Protein AF-A0A117S987-F1 (afdb_monomer_lite)

Foldseek 3Di:
DVVVVVVVVVVVVLLVVLLVVLLQVLLVFQLVQVVWDWDDDDLAIQGQNTLQQSLLLSCQWPLDLSSQLSNLNSNCVRPCVVVVNDLFLLSVLLSLQLSLLSNLLNLQPLDLLDLVSLLVSLLSSVVRSLVLVLVLQLVCVVVCLAPDDDDPCVSVVSNVSSVNHSVSNCVVNRPVSHSPVNSVVNVVCFPPVQVVSVHGTRDRDPPDDSDDPVSVVSSVVSSVVSSVSNSCSSNVVRPDDDDPCCCVVVHPCCVVVVVVVVVVVVVVVVVVVVVVVVVVVVVVVVD

Radius of gyration: 23.18 Å; chains: 1; bounding box: 63×48×81 Å

pLDDT: mean 84.58, std 12.78, range [43.19, 97.56]

Secondary structure (DSSP, 8-state):
-HHHHHHHHHHHHHHHHHHHHHHHHHHHHHHHHHTSPPEE-SS-EE-----THHHHHHHHHH--HHHHHHHHHHHIIIIIHHHT---TTTHHHHHHHHHHHHHHHHHH-S-TT-HHHHHHHHHHHHHHHHHHHHHHHHHHHHHT-S-----TTHHHHHHHHHHHHHHHHIIIIIIIIIIHHHHHHHHHHTTTHHHHTT-PPPPP-TTS-SS-HHHHHHHHHHHHHHHHHHHHHHTT--SS----THHHHH-GGGGHHHHHHHHHHHHHHHHHHHHHHHHHHHHTT--

Structure (mmCIF, N/CA/C/O backbone):
data_AF-A0A117S987-F1
#
_entry.id   AF-A0A117S987-F1
#
loop_
_atom_site.group_PDB
_atom_site.id
_atom_site.type_symbol
_atom_site.label_atom_id
_atom_site.label_alt_id
_atom_site.label_comp_id
_atom_site.label_asym_id
_atom_site.label_entity_id
_atom_site.label_seq_id
_atom_site.pdbx_PDB_ins_code
_atom_site.Cartn_x
_atom_site.Cartn_y
_atom_site.Cartn_z
_atom_site.occupancy
_atom_site.B_iso_or_equiv
_atom_site.auth_seq_id
_atom_site.auth_comp_id
_atom_site.auth_asym_id
_atom_site.auth_atom_id
_atom_site.pdbx_PDB_model_num
ATOM 1 N N . MET A 1 1 ? -16.185 28.402 20.544 1.00 52.75 1 MET A N 1
ATOM 2 C CA . MET A 1 1 ? -14.954 28.685 19.772 1.00 52.75 1 MET A CA 1
ATOM 3 C C . MET A 1 1 ? -13.698 28.133 20.448 1.00 52.75 1 MET A C 1
ATOM 5 O O . MET A 1 1 ? -12.967 27.416 19.787 1.00 52.75 1 MET A O 1
ATOM 9 N N . ALA A 1 2 ? -13.456 28.357 21.748 1.00 54.34 2 ALA A N 1
ATOM 10 C CA . ALA A 1 2 ? -12.298 27.753 22.434 1.00 54.34 2 ALA A CA 1
ATOM 11 C C . ALA A 1 2 ? -12.311 26.205 22.424 1.00 54.34 2 ALA A C 1
ATOM 13 O O . ALA A 1 2 ? -11.298 25.591 22.120 1.00 54.34 2 ALA A O 1
ATOM 14 N N . ASN A 1 3 ? -13.480 25.585 22.646 1.00 60.03 3 ASN A N 1
ATOM 15 C CA . ASN A 1 3 ? -13.634 24.120 22.660 1.00 60.03 3 ASN A CA 1
ATOM 16 C C . ASN A 1 3 ? -13.507 23.446 21.279 1.00 60.03 3 ASN A C 1
ATOM 18 O O . ASN A 1 3 ? -13.182 22.268 21.199 1.00 60.03 3 ASN A O 1
ATOM 22 N N . SER A 1 4 ? -13.779 24.171 20.188 1.00 57.81 4 SER A N 1
ATOM 23 C CA . SER A 1 4 ? -13.614 23.644 18.827 1.00 57.81 4 SER A CA 1
ATOM 24 C C . SER A 1 4 ? -12.155 23.717 18.380 1.00 57.81 4 SER A C 1
ATOM 26 O O . SER A 1 4 ? -11.673 22.799 17.733 1.00 57.81 4 SER A O 1
ATOM 28 N N . LEU A 1 5 ? -11.427 24.767 18.779 1.00 59.44 5 LEU A N 1
ATOM 29 C CA . LEU A 1 5 ? -9.998 24.912 18.484 1.00 59.44 5 LEU A CA 1
ATOM 30 C C . LEU A 1 5 ? -9.152 23.861 19.218 1.00 59.44 5 LEU A C 1
ATOM 32 O O . LEU A 1 5 ? -8.262 23.269 18.614 1.00 59.44 5 LEU A O 1
ATOM 36 N N . THR A 1 6 ? -9.467 23.569 20.483 1.00 61.91 6 THR A N 1
ATOM 37 C CA . THR A 1 6 ? -8.789 22.509 21.248 1.00 61.91 6 THR A CA 1
ATOM 38 C C . THR A 1 6 ? -9.085 21.114 20.698 1.00 61.91 6 THR A C 1
ATOM 40 O O . THR A 1 6 ? -8.171 20.300 20.603 1.00 61.91 6 THR A O 1
ATOM 43 N N . GLN A 1 7 ? -10.319 20.832 20.264 1.00 61.50 7 GLN A N 1
ATOM 44 C CA . GLN A 1 7 ? -10.647 19.557 19.612 1.00 61.50 7 GLN A CA 1
ATOM 45 C C . GLN A 1 7 ? -9.924 19.380 18.270 1.00 61.50 7 GLN A C 1
ATOM 47 O O . GLN A 1 7 ? -9.387 18.302 18.016 1.00 61.50 7 GLN A O 1
ATOM 52 N N . THR A 1 8 ? -9.837 20.428 17.443 1.00 64.62 8 THR A N 1
ATOM 53 C CA . THR A 1 8 ? -9.075 20.383 16.184 1.00 64.62 8 THR A CA 1
ATOM 54 C C . THR A 1 8 ? -7.586 20.138 16.432 1.00 64.62 8 THR A C 1
ATOM 56 O O . THR A 1 8 ? -6.993 19.301 15.755 1.00 64.62 8 THR A O 1
ATOM 59 N N . GLN A 1 9 ? -6.988 20.792 17.434 1.00 59.91 9 GLN A N 1
ATOM 60 C CA . GLN A 1 9 ? -5.578 20.587 17.790 1.00 59.91 9 GLN A CA 1
ATOM 61 C C . GLN A 1 9 ? -5.294 19.170 18.303 1.00 59.91 9 GLN A C 1
ATOM 63 O O . GLN A 1 9 ? -4.313 18.551 17.891 1.00 59.91 9 GLN A O 1
ATOM 68 N N . VAL A 1 10 ? -6.165 18.616 19.154 1.00 65.62 10 VAL A N 1
ATOM 69 C CA . VAL A 1 10 ? -6.036 17.226 19.627 1.00 65.62 10 VAL A CA 1
ATOM 70 C C . VAL A 1 10 ? -6.142 16.241 18.459 1.00 65.62 10 VAL A C 1
ATOM 72 O O . VAL A 1 10 ? -5.401 15.262 18.416 1.00 65.62 10 VAL A O 1
ATOM 75 N N . ASN A 1 11 ? -7.018 16.504 17.486 1.00 76.25 11 ASN A N 1
ATOM 76 C CA . ASN A 1 11 ? -7.176 15.635 16.321 1.00 76.25 11 ASN A CA 1
ATOM 77 C C . ASN A 1 11 ? -5.976 15.719 15.357 1.00 76.25 11 ASN A C 1
ATOM 79 O O . ASN A 1 11 ? -5.525 14.697 14.838 1.00 76.25 11 ASN A O 1
ATOM 83 N N . GLN A 1 12 ? -5.404 16.913 15.170 1.00 77.50 12 GLN A N 1
ATOM 84 C CA . GLN A 1 12 ? -4.163 17.102 14.410 1.00 77.50 12 GLN A CA 1
ATOM 85 C C . GLN A 1 12 ? -2.974 16.395 15.067 1.00 77.50 12 GLN A C 1
ATOM 87 O O . GLN A 1 12 ? -2.244 15.681 14.388 1.00 77.50 12 GLN A O 1
ATOM 92 N N . SER A 1 13 ? -2.809 16.521 16.387 1.00 84.06 13 SER A N 1
ATOM 93 C CA . SER A 1 13 ? -1.734 15.838 17.120 1.00 84.06 13 SER A CA 1
ATOM 94 C C . SER A 1 13 ? -1.830 14.312 17.001 1.00 84.06 13 SER A C 1
ATOM 96 O O . SER A 1 13 ? -0.821 13.653 16.761 1.00 84.06 13 SER A O 1
ATOM 98 N N . LYS A 1 14 ? -3.042 13.748 17.085 1.00 84.88 14 LYS A N 1
ATOM 99 C CA . LYS A 1 14 ? -3.278 12.310 16.876 1.00 84.88 14 LYS A CA 1
ATOM 100 C C . LYS A 1 14 ? -2.984 11.868 15.447 1.00 84.88 14 LYS A C 1
ATOM 102 O O . LYS A 1 14 ? -2.394 10.815 15.244 1.00 84.88 14 LYS A O 1
ATOM 107 N N . THR A 1 15 ? -3.363 12.684 14.467 1.00 87.25 15 THR A N 1
ATOM 108 C CA . THR A 1 15 ? -3.072 12.418 13.052 1.00 87.25 15 THR A CA 1
ATOM 109 C C . THR A 1 15 ? -1.568 12.395 12.799 1.00 87.25 15 THR A C 1
ATOM 111 O O . THR A 1 15 ? -1.074 11.480 12.155 1.00 87.25 15 THR A O 1
ATOM 114 N N . LEU A 1 16 ? -0.831 13.348 13.370 1.00 90.25 16 LEU A N 1
ATOM 115 C CA . LEU A 1 16 ? 0.625 13.408 13.263 1.00 90.25 16 LEU A CA 1
ATOM 116 C C . LEU A 1 16 ? 1.302 12.216 13.956 1.00 90.25 16 LEU A C 1
ATOM 118 O O . LEU A 1 16 ? 2.252 11.659 13.422 1.00 90.25 16 LEU A O 1
ATOM 122 N N . MET A 1 17 ? 0.790 11.777 15.107 1.00 93.00 17 MET A N 1
ATOM 123 C CA . MET A 1 17 ? 1.284 10.576 15.789 1.00 93.00 17 MET A CA 1
ATOM 124 C C . MET A 1 17 ? 1.089 9.313 14.941 1.00 93.00 17 MET A C 1
ATOM 126 O O . MET A 1 17 ? 2.014 8.516 14.815 1.00 93.00 17 MET A O 1
ATOM 130 N N . LEU A 1 18 ? -0.096 9.149 14.343 1.00 92.88 18 LEU A N 1
ATOM 131 C CA . LEU A 1 18 ? -0.390 8.044 13.430 1.00 92.88 18 LEU A CA 1
ATOM 132 C C . LEU A 1 18 ? 0.502 8.075 12.190 1.00 92.88 18 LEU A C 1
ATOM 134 O O . LEU A 1 18 ? 1.010 7.035 11.786 1.00 92.88 18 LEU A O 1
ATOM 138 N N . PHE A 1 19 ? 0.706 9.265 11.626 1.00 94.81 19 PHE A N 1
ATOM 139 C CA . PHE A 1 19 ? 1.587 9.474 10.486 1.00 94.81 19 PHE A CA 1
ATOM 140 C C . PHE A 1 19 ? 3.022 9.048 10.816 1.00 94.81 19 PHE A C 1
ATOM 142 O O . PHE A 1 19 ? 3.579 8.210 10.123 1.00 94.81 19 PHE A O 1
ATOM 149 N N . ILE A 1 20 ? 3.598 9.551 11.914 1.00 95.00 20 ILE A N 1
ATOM 150 C CA . ILE A 1 20 ? 4.973 9.209 12.316 1.00 95.00 20 ILE A CA 1
ATOM 151 C C . ILE A 1 20 ? 5.108 7.713 12.600 1.00 95.00 20 ILE A C 1
ATOM 153 O O . ILE A 1 20 ? 6.081 7.101 12.171 1.00 95.00 20 ILE A O 1
ATOM 157 N N . LEU A 1 21 ? 4.141 7.114 13.305 1.00 94.56 21 LEU A N 1
ATOM 158 C CA . LEU A 1 21 ? 4.158 5.681 13.586 1.00 94.56 21 LEU A CA 1
ATOM 159 C C . LEU A 1 21 ? 4.192 4.871 12.288 1.00 94.56 21 LEU A C 1
ATOM 161 O O . LEU A 1 21 ? 5.075 4.035 12.123 1.00 94.56 21 LEU A O 1
ATOM 165 N N . ALA A 1 22 ? 3.257 5.139 11.377 1.00 95.50 22 ALA A N 1
ATOM 166 C CA . ALA A 1 22 ? 3.150 4.424 10.114 1.00 95.50 22 ALA A CA 1
ATOM 167 C C . ALA A 1 22 ? 4.376 4.634 9.225 1.00 95.50 22 ALA A C 1
ATOM 169 O O . ALA A 1 22 ? 4.919 3.661 8.718 1.00 95.50 22 ALA A O 1
ATOM 170 N N . MET A 1 23 ? 4.868 5.867 9.130 1.00 96.62 23 MET A N 1
ATOM 171 C CA . MET A 1 23 ? 6.075 6.203 8.380 1.00 96.62 23 MET A CA 1
ATOM 172 C C . MET A 1 23 ? 7.296 5.469 8.933 1.00 96.62 23 MET A C 1
ATOM 174 O O . MET A 1 23 ? 8.029 4.839 8.185 1.00 96.62 23 MET A O 1
ATOM 178 N N . SER A 1 24 ? 7.505 5.504 10.252 1.00 95.25 24 SER A N 1
ATOM 179 C CA . SER A 1 24 ? 8.657 4.842 10.871 1.00 95.25 24 SER A CA 1
ATOM 180 C C . SER A 1 24 ? 8.608 3.322 10.739 1.00 95.25 24 SER A C 1
ATOM 182 O O . SER A 1 24 ? 9.637 2.701 10.508 1.00 95.25 24 SER A O 1
ATOM 184 N N . LEU A 1 25 ? 7.428 2.715 10.890 1.00 95.56 25 LEU A N 1
ATOM 185 C CA . LEU A 1 25 ? 7.300 1.264 10.864 1.00 95.56 25 LEU A CA 1
ATOM 186 C C . LEU A 1 25 ? 7.383 0.716 9.435 1.00 95.56 25 LEU A C 1
ATOM 188 O O . LEU A 1 25 ? 8.046 -0.297 9.248 1.00 95.56 25 LEU A O 1
ATOM 192 N N . SER A 1 26 ? 6.777 1.413 8.465 1.00 94.25 26 SER A N 1
ATOM 193 C CA . SER A 1 26 ? 6.846 1.051 7.037 1.00 94.25 26 SER A CA 1
ATOM 194 C C . SER A 1 26 ? 8.254 1.305 6.468 1.00 94.25 26 SER A C 1
ATOM 196 O O . SER A 1 26 ? 8.817 0.489 5.756 1.00 94.25 26 SER A O 1
ATOM 198 N N . GLY A 1 27 ? 8.910 2.393 6.879 1.00 92.81 27 GLY A N 1
ATOM 199 C CA . GLY A 1 27 ? 10.300 2.628 6.486 1.00 92.81 27 GLY A CA 1
ATOM 200 C C . GLY A 1 27 ? 11.277 1.589 7.048 1.00 92.81 27 GLY A C 1
ATOM 201 O O . GLY A 1 27 ? 12.184 1.137 6.358 1.00 92.81 27 GLY A O 1
ATOM 202 N N . LEU A 1 28 ? 11.088 1.171 8.306 1.00 93.00 28 LEU A N 1
ATOM 203 C CA . LEU A 1 28 ? 11.928 0.135 8.912 1.00 93.00 28 LEU A CA 1
ATOM 204 C C . LEU A 1 28 ? 11.734 -1.238 8.273 1.00 93.00 28 LEU A C 1
ATOM 206 O O . LEU A 1 28 ? 12.693 -2.001 8.214 1.00 93.00 28 LEU A O 1
ATOM 210 N N . GLU A 1 29 ? 10.519 -1.588 7.859 1.00 93.50 29 GLU A N 1
ATOM 211 C CA . GLU A 1 29 ? 10.307 -2.874 7.202 1.00 93.50 29 GLU A CA 1
ATOM 212 C C . GLU A 1 29 ? 10.904 -2.925 5.802 1.00 93.50 29 GLU A C 1
ATOM 214 O O . GLU A 1 29 ? 11.464 -3.963 5.473 1.00 93.50 29 GLU A O 1
ATOM 219 N N . ASN A 1 30 ? 10.866 -1.832 5.035 1.00 92.31 30 ASN A N 1
ATOM 220 C CA . ASN A 1 30 ? 11.428 -1.811 3.687 1.00 92.31 30 ASN A CA 1
ATOM 221 C C . ASN A 1 30 ? 12.951 -1.887 3.752 1.00 92.31 30 ASN A C 1
ATOM 223 O O . ASN A 1 30 ? 13.545 -2.709 3.074 1.00 92.31 30 ASN A O 1
ATOM 227 N N . LEU A 1 31 ? 13.579 -1.214 4.723 1.00 90.81 31 LEU A N 1
ATOM 228 C CA . LEU A 1 31 ? 15.005 -1.414 5.010 1.00 90.81 31 LEU A CA 1
ATOM 229 C C . LEU A 1 31 ? 15.327 -2.891 5.319 1.00 90.81 31 LEU A C 1
ATOM 231 O O . LEU A 1 31 ? 16.366 -3.410 4.923 1.00 90.81 31 LEU A O 1
ATOM 235 N N . VAL A 1 32 ? 14.450 -3.593 6.044 1.00 90.31 32 VAL A N 1
ATOM 236 C CA . VAL A 1 32 ? 14.646 -5.027 6.315 1.00 90.31 32 VAL A CA 1
ATOM 237 C C . VAL A 1 32 ? 14.401 -5.874 5.066 1.00 90.31 32 VAL A C 1
ATOM 239 O O . VAL A 1 32 ? 15.125 -6.853 4.895 1.00 90.31 32 VAL A O 1
ATOM 242 N N . ALA A 1 33 ? 13.413 -5.534 4.235 1.00 88.81 33 ALA A N 1
ATOM 243 C CA . ALA A 1 33 ? 13.123 -6.215 2.976 1.00 88.81 33 ALA A CA 1
ATOM 244 C C . ALA A 1 33 ? 14.322 -6.129 2.020 1.00 88.81 33 ALA A C 1
ATOM 246 O O . ALA A 1 33 ? 14.787 -7.171 1.574 1.00 88.81 33 ALA A O 1
ATOM 247 N N . GLU A 1 34 ? 14.937 -4.952 1.891 1.00 87.00 34 GLU A N 1
ATOM 248 C CA . GLU A 1 34 ? 16.101 -4.700 1.025 1.00 87.00 34 GLU A CA 1
ATOM 249 C C . GLU A 1 34 ? 17.350 -5.521 1.394 1.00 87.00 34 GLU A C 1
ATOM 251 O O . GLU A 1 34 ? 18.249 -5.765 0.593 1.00 87.00 34 GLU A O 1
ATOM 256 N N . ILE A 1 35 ? 17.443 -5.974 2.648 1.00 86.06 35 ILE A N 1
ATOM 257 C CA . ILE A 1 35 ? 18.553 -6.823 3.108 1.00 86.06 35 ILE A CA 1
ATOM 258 C C . ILE A 1 35 ? 18.328 -8.297 2.722 1.00 86.06 35 ILE A C 1
ATOM 260 O O . ILE A 1 35 ? 19.267 -9.105 2.754 1.00 86.06 35 ILE A O 1
ATOM 264 N N . ILE A 1 36 ? 17.092 -8.694 2.416 1.00 87.00 36 ILE A N 1
ATOM 265 C CA . ILE A 1 36 ? 16.753 -10.082 2.109 1.00 87.00 36 ILE A CA 1
ATOM 266 C C . ILE A 1 36 ? 17.188 -10.388 0.673 1.00 87.00 36 ILE A C 1
ATOM 268 O O . ILE A 1 36 ? 16.763 -9.716 -0.253 1.00 87.00 36 ILE A O 1
ATOM 272 N N . PRO A 1 37 ? 18.012 -11.429 0.458 1.00 81.88 37 PRO A N 1
ATOM 273 C CA . PRO A 1 37 ? 18.474 -11.757 -0.880 1.00 81.88 37 PRO A CA 1
ATOM 274 C C . PRO A 1 37 ? 17.344 -12.326 -1.737 1.00 81.88 37 PRO A C 1
ATOM 276 O O . PRO A 1 37 ? 16.573 -13.179 -1.284 1.00 81.88 37 PRO A O 1
ATOM 279 N N . GLU A 1 38 ? 17.344 -11.938 -3.004 1.00 83.94 38 GLU A N 1
ATOM 280 C CA . GLU A 1 38 ? 16.436 -12.454 -4.021 1.00 83.94 38 GLU A CA 1
ATOM 281 C C . GLU A 1 38 ? 17.041 -13.654 -4.752 1.00 83.94 38 GLU A C 1
ATOM 283 O O . GLU A 1 38 ? 18.254 -13.756 -4.970 1.00 83.94 38 GLU A O 1
ATOM 288 N N . PHE A 1 39 ? 16.189 -14.606 -5.130 1.00 83.69 39 PHE A N 1
ATOM 289 C CA . PHE A 1 39 ? 16.604 -15.808 -5.845 1.00 83.69 39 PHE A CA 1
ATOM 290 C C . PHE A 1 39 ? 16.115 -15.769 -7.290 1.00 83.69 39 PHE A C 1
ATOM 292 O O . PHE A 1 39 ? 14.935 -15.972 -7.561 1.00 83.69 39 PHE A O 1
ATOM 299 N N . GLN A 1 40 ? 17.037 -15.605 -8.235 1.00 82.56 40 GLN A N 1
ATOM 300 C CA . GLN A 1 40 ? 16.716 -15.650 -9.661 1.00 82.56 40 GLN A CA 1
ATOM 301 C C . GLN A 1 40 ? 16.696 -17.093 -10.188 1.00 82.56 40 GLN A C 1
ATOM 303 O O . GLN A 1 40 ? 17.680 -17.836 -10.084 1.00 82.56 40 GLN A O 1
ATOM 308 N N . ILE A 1 41 ? 15.577 -17.499 -10.794 1.00 82.25 41 ILE A N 1
ATOM 309 C CA . ILE A 1 41 ? 15.426 -18.777 -11.504 1.00 82.25 41 ILE A CA 1
ATOM 310 C C . ILE A 1 41 ? 14.980 -18.493 -12.943 1.00 82.25 41 ILE A C 1
ATOM 312 O O . ILE A 1 41 ? 13.800 -18.564 -13.282 1.00 82.25 41 ILE A O 1
ATOM 316 N N . GLY A 1 42 ? 15.943 -18.207 -13.822 1.00 78.81 42 GLY A N 1
ATOM 317 C CA . GLY A 1 42 ? 15.643 -17.798 -15.197 1.00 78.81 42 GLY A CA 1
ATOM 318 C C . GLY A 1 42 ? 15.090 -16.366 -15.225 1.00 78.81 42 GLY A C 1
ATOM 319 O O . GLY A 1 42 ? 15.686 -15.524 -14.567 1.00 78.81 42 GLY A O 1
ATOM 320 N N . PRO A 1 43 ? 13.993 -16.076 -15.951 1.00 72.88 43 PRO A N 1
ATOM 321 C CA . PRO A 1 43 ? 13.365 -14.750 -15.983 1.00 72.88 43 PRO A CA 1
ATOM 322 C C . PRO A 1 43 ? 12.430 -14.504 -14.785 1.00 72.88 43 PRO A C 1
ATOM 324 O O . PRO A 1 43 ? 11.523 -13.698 -14.891 1.00 72.88 43 PRO A O 1
ATOM 327 N N . ILE A 1 44 ? 12.549 -15.294 -13.714 1.00 79.81 44 ILE A N 1
ATOM 328 C CA . ILE A 1 44 ? 11.676 -15.214 -12.541 1.00 79.81 44 ILE A CA 1
ATOM 329 C C . ILE A 1 44 ? 12.534 -14.822 -11.351 1.00 79.81 44 ILE A C 1
ATOM 331 O O . ILE A 1 44 ? 13.462 -15.560 -10.994 1.00 79.81 44 ILE A O 1
ATOM 335 N N . GLU A 1 45 ? 12.175 -13.717 -10.715 1.00 77.50 45 GLU A N 1
ATOM 336 C CA . GLU A 1 45 ? 12.807 -13.226 -9.497 1.00 77.50 45 GLU A CA 1
ATOM 337 C C . GLU A 1 45 ? 11.955 -13.630 -8.294 1.00 77.50 45 GLU A C 1
ATOM 339 O O . GLU A 1 45 ? 10.782 -13.292 -8.180 1.00 77.50 45 GLU A O 1
ATOM 344 N N . LEU A 1 46 ? 12.510 -14.466 -7.416 1.00 79.75 46 LEU A N 1
ATOM 345 C CA . LEU A 1 46 ? 11.840 -14.903 -6.193 1.00 79.75 46 LEU A CA 1
ATOM 346 C C . LEU A 1 46 ? 12.412 -14.105 -5.023 1.00 79.75 46 LEU A C 1
ATOM 348 O O . LEU A 1 46 ? 13.372 -14.538 -4.376 1.00 79.75 46 LEU A O 1
ATOM 352 N N . GLY A 1 47 ? 11.815 -12.944 -4.781 1.00 79.75 47 GLY A N 1
ATOM 353 C CA . GLY A 1 47 ? 12.150 -12.017 -3.705 1.00 79.75 47 GLY A CA 1
ATOM 354 C C . GLY A 1 47 ? 10.956 -11.729 -2.799 1.00 79.75 47 GLY A C 1
ATOM 355 O O . GLY A 1 47 ? 9.850 -12.226 -3.015 1.00 79.75 47 GLY A O 1
ATOM 356 N N . ILE A 1 48 ? 11.206 -10.969 -1.737 1.00 81.75 48 ILE A N 1
ATOM 357 C CA . ILE A 1 48 ? 10.151 -10.300 -0.977 1.00 81.75 48 ILE A CA 1
ATOM 358 C C . ILE A 1 48 ? 10.412 -8.820 -1.179 1.00 81.75 48 ILE A C 1
ATOM 360 O O . ILE A 1 48 ? 11.293 -8.281 -0.516 1.00 81.75 48 ILE A O 1
ATOM 364 N N . SER A 1 49 ? 9.642 -8.191 -2.053 1.00 80.50 49 SER A N 1
ATOM 365 C CA . SER A 1 49 ? 9.874 -6.789 -2.403 1.00 80.50 49 SER A CA 1
ATOM 366 C C . SER A 1 49 ? 9.469 -5.862 -1.260 1.00 80.50 49 SER A C 1
ATOM 368 O O . SER A 1 49 ? 10.113 -4.859 -0.997 1.00 80.50 49 SER A O 1
ATOM 370 N N . SER A 1 50 ? 8.449 -6.232 -0.477 1.00 86.38 50 SER A N 1
ATOM 371 C CA . SER A 1 50 ? 8.112 -5.499 0.746 1.00 86.38 50 SER A CA 1
ATOM 372 C C . SER A 1 50 ? 7.361 -6.345 1.771 1.00 86.38 50 SER A C 1
ATOM 374 O O . SER A 1 50 ? 6.734 -7.368 1.482 1.00 86.38 50 SER A O 1
ATOM 376 N N . PHE A 1 51 ? 7.354 -5.890 3.022 1.00 93.00 51 PHE A N 1
ATOM 377 C CA . PHE A 1 51 ? 6.544 -6.482 4.089 1.00 93.00 51 PHE A CA 1
ATOM 378 C C . PHE A 1 51 ? 5.151 -5.841 4.190 1.00 93.00 51 PHE A C 1
ATOM 380 O O . PHE A 1 51 ? 4.619 -5.643 5.279 1.00 93.00 51 PHE A O 1
ATOM 387 N N . ILE A 1 52 ? 4.485 -5.644 3.047 1.00 93.06 52 ILE A N 1
ATOM 388 C CA . ILE A 1 52 ? 3.212 -4.915 2.876 1.00 93.06 52 ILE A CA 1
ATOM 389 C C . ILE A 1 52 ? 2.114 -5.171 3.933 1.00 93.06 52 ILE A C 1
ATOM 391 O O . ILE A 1 52 ? 1.235 -4.332 4.161 1.00 93.06 52 ILE A O 1
ATOM 395 N N . PHE A 1 53 ? 2.117 -6.317 4.622 1.00 95.31 53 PHE A N 1
ATOM 396 C CA . PHE A 1 53 ? 1.204 -6.554 5.736 1.00 95.31 53 PHE A CA 1
ATOM 397 C C . PHE A 1 53 ? 1.280 -5.510 6.852 1.00 95.31 53 PHE A C 1
ATOM 399 O O . PHE A 1 53 ? 0.262 -5.306 7.513 1.00 95.31 53 PHE A O 1
ATOM 406 N N . ILE A 1 54 ? 2.424 -4.878 7.124 1.00 95.94 54 ILE A N 1
ATOM 407 C CA . ILE A 1 54 ? 2.507 -3.894 8.209 1.00 95.94 54 ILE A CA 1
ATOM 408 C C . ILE A 1 54 ? 1.662 -2.664 7.874 1.00 95.94 54 ILE A C 1
ATOM 410 O O . ILE A 1 54 ? 0.740 -2.375 8.649 1.00 95.94 54 ILE A O 1
ATOM 414 N N . PRO A 1 55 ? 1.870 -1.956 6.748 1.00 95.94 55 PRO A N 1
ATOM 415 C CA . PRO A 1 55 ? 1.054 -0.808 6.400 1.00 95.94 55 PRO A CA 1
ATOM 416 C C . PRO A 1 55 ? -0.400 -1.222 6.194 1.00 95.94 55 PRO A C 1
ATOM 418 O O . PRO A 1 55 ? -1.283 -0.502 6.663 1.00 95.94 55 PRO A O 1
ATOM 421 N N . LEU A 1 56 ? -0.675 -2.413 5.636 1.00 96.56 56 LEU A N 1
ATOM 422 C CA . LEU A 1 56 ? -2.031 -2.978 5.555 1.00 96.56 56 LEU A CA 1
ATOM 423 C C . LEU A 1 56 ? -2.696 -3.105 6.930 1.00 96.56 56 LEU A C 1
ATOM 425 O O . LEU A 1 56 ? -3.837 -2.678 7.116 1.00 96.56 56 LEU A O 1
ATOM 429 N N . VAL A 1 57 ? -2.000 -3.662 7.921 1.00 96.31 57 VAL A N 1
ATOM 430 C CA . VAL A 1 57 ? -2.512 -3.783 9.291 1.00 96.31 57 VAL A CA 1
ATOM 431 C C . VAL A 1 57 ? -2.818 -2.400 9.862 1.00 96.31 57 VAL A C 1
ATOM 433 O O . VAL A 1 57 ? -3.894 -2.204 10.430 1.00 96.31 57 VAL A O 1
ATOM 436 N N . LEU A 1 58 ? -1.918 -1.428 9.695 1.00 95.50 58 LEU A N 1
ATOM 437 C CA . LEU A 1 58 ? -2.117 -0.079 10.226 1.00 95.50 58 LEU A CA 1
ATOM 438 C C . LEU A 1 58 ? -3.320 0.616 9.572 1.00 95.50 58 LEU A C 1
ATOM 440 O O . LEU A 1 58 ? -4.169 1.155 10.286 1.00 95.50 58 LEU A O 1
ATOM 444 N N . VAL A 1 59 ? -3.458 0.578 8.242 1.00 95.75 59 VAL A N 1
ATOM 445 C CA . VAL A 1 59 ? -4.600 1.218 7.560 1.00 95.75 59 VAL A CA 1
ATOM 446 C C . VAL A 1 59 ? -5.923 0.517 7.844 1.00 95.75 59 VAL A C 1
ATOM 448 O O . VAL A 1 59 ? -6.954 1.184 7.921 1.00 95.75 59 VAL A O 1
ATOM 451 N N . ILE A 1 60 ? -5.922 -0.798 8.071 1.00 95.44 60 ILE A N 1
ATOM 452 C CA . ILE A 1 60 ? -7.126 -1.537 8.467 1.00 95.44 60 ILE A CA 1
ATOM 453 C C . ILE A 1 60 ? -7.556 -1.174 9.895 1.00 95.44 60 ILE A C 1
ATOM 455 O O . ILE A 1 60 ? -8.755 -1.038 10.154 1.00 95.44 60 ILE A O 1
ATOM 459 N N . LEU A 1 61 ? -6.611 -0.995 10.820 1.00 93.94 61 LEU A N 1
ATOM 460 C CA . LEU A 1 61 ? -6.924 -0.643 12.207 1.00 93.94 61 LEU A CA 1
ATOM 461 C C . LEU A 1 61 ? -7.337 0.824 12.361 1.00 93.94 61 LEU A C 1
ATOM 463 O O . LEU A 1 61 ? -8.279 1.117 13.095 1.00 93.94 61 LEU A O 1
ATOM 467 N N . PHE A 1 62 ? -6.664 1.743 11.666 1.00 91.88 62 PHE A N 1
ATOM 468 C CA . PHE A 1 62 ? -6.878 3.182 11.851 1.00 91.88 62 PHE A CA 1
ATOM 469 C C . PHE A 1 62 ? -7.816 3.826 10.830 1.00 91.88 62 PHE A C 1
ATOM 471 O O . PHE A 1 62 ? -8.358 4.889 11.128 1.00 91.88 62 PHE A O 1
ATOM 478 N N . ASP A 1 63 ? -8.004 3.222 9.650 1.00 88.00 63 ASP A N 1
ATOM 479 C CA . ASP A 1 63 ? -8.878 3.726 8.578 1.00 88.00 63 ASP A CA 1
ATOM 480 C C . ASP A 1 63 ? -8.641 5.213 8.253 1.00 88.00 63 ASP A C 1
ATOM 482 O O . ASP A 1 63 ? -9.552 6.041 8.184 1.00 88.00 63 ASP A O 1
ATOM 486 N N . ASN A 1 64 ? -7.368 5.572 8.095 1.00 89.00 64 ASN A N 1
ATOM 487 C CA . ASN A 1 64 ? -6.937 6.953 7.941 1.00 89.00 64 ASN A CA 1
ATOM 488 C C . ASN A 1 64 ? -6.029 7.108 6.717 1.00 89.00 64 ASN A C 1
ATOM 490 O O . ASN A 1 64 ? -5.017 6.422 6.596 1.00 89.00 64 ASN A O 1
ATOM 494 N N . ILE A 1 65 ? -6.362 8.059 5.841 1.00 90.75 65 ILE A N 1
ATOM 495 C CA . ILE A 1 65 ? -5.573 8.368 4.642 1.00 90.75 65 ILE A CA 1
ATOM 496 C C . ILE A 1 65 ? -4.146 8.819 4.974 1.00 90.75 65 ILE A C 1
ATOM 498 O O . ILE A 1 65 ? -3.228 8.533 4.221 1.00 90.75 65 ILE A O 1
ATOM 502 N N . TRP A 1 66 ? -3.931 9.464 6.124 1.00 92.62 66 TRP A N 1
ATOM 503 C CA . TRP A 1 66 ? -2.595 9.873 6.560 1.00 92.62 66 TRP A CA 1
ATOM 504 C C . TRP A 1 66 ? -1.715 8.682 6.934 1.00 92.62 66 TRP A C 1
ATOM 506 O O . TRP A 1 66 ? -0.509 8.759 6.763 1.00 92.62 66 TRP A O 1
ATOM 516 N N . VAL A 1 67 ? -2.308 7.585 7.413 1.00 95.56 67 VAL A N 1
ATOM 517 C CA . VAL A 1 67 ? -1.582 6.329 7.658 1.00 95.56 67 VAL A CA 1
ATOM 518 C C . VAL A 1 67 ? -1.211 5.679 6.328 1.00 95.56 67 VAL A C 1
ATOM 520 O O . VAL A 1 67 ? -0.094 5.204 6.187 1.00 95.56 67 VAL A O 1
ATOM 523 N N . ALA A 1 68 ? -2.120 5.714 5.349 1.00 96.56 68 ALA A N 1
ATOM 524 C CA . ALA A 1 68 ? -1.856 5.201 4.008 1.00 96.56 68 ALA A CA 1
ATOM 525 C C . ALA A 1 68 ? -0.750 5.993 3.292 1.00 96.56 68 ALA A C 1
ATOM 527 O O . ALA A 1 68 ? 0.125 5.387 2.699 1.00 96.56 68 ALA A O 1
ATOM 528 N N . LEU A 1 69 ? -0.759 7.327 3.405 1.00 96.81 69 LEU A N 1
ATOM 529 C CA . LEU A 1 69 ? 0.275 8.198 2.836 1.00 96.81 69 LEU A CA 1
ATOM 530 C C . LEU A 1 69 ? 1.623 8.039 3.538 1.00 96.81 69 LEU A C 1
ATOM 532 O O . LEU A 1 69 ? 2.669 8.132 2.913 1.00 96.81 69 LEU A O 1
ATOM 536 N N . ALA A 1 70 ? 1.608 7.832 4.852 1.00 96.62 70 ALA A N 1
ATOM 537 C CA . ALA A 1 70 ? 2.827 7.706 5.631 1.00 96.62 70 ALA A CA 1
ATOM 538 C C . ALA A 1 70 ? 3.677 6.496 5.225 1.00 96.62 70 ALA A C 1
ATOM 540 O O . ALA A 1 70 ? 4.890 6.571 5.370 1.00 96.62 70 ALA A O 1
ATOM 541 N N . ALA A 1 71 ? 3.064 5.412 4.741 1.00 95.75 71 ALA A N 1
ATOM 542 C CA . ALA A 1 71 ? 3.770 4.185 4.385 1.00 95.75 71 ALA A CA 1
ATOM 543 C C . ALA A 1 71 ? 4.817 4.383 3.266 1.00 95.75 71 ALA A C 1
ATOM 545 O O . ALA A 1 71 ? 5.999 4.263 3.585 1.00 95.75 71 ALA A O 1
ATOM 546 N N . PRO A 1 72 ? 4.445 4.814 2.042 1.00 95.44 72 PRO A N 1
ATOM 547 C CA . PRO A 1 72 ? 5.423 5.084 0.980 1.00 95.44 72 PRO A CA 1
ATOM 548 C C . PRO A 1 72 ? 6.346 6.273 1.288 1.00 95.44 72 PRO A C 1
ATOM 550 O O . PRO A 1 72 ? 7.450 6.379 0.777 1.00 95.44 72 PRO A O 1
ATOM 553 N N . ILE A 1 73 ? 5.936 7.206 2.154 1.00 95.75 73 ILE A N 1
ATOM 554 C CA . ILE A 1 73 ? 6.860 8.253 2.623 1.00 95.75 73 ILE A CA 1
ATOM 555 C C . ILE A 1 73 ? 7.926 7.667 3.560 1.00 95.75 73 ILE A C 1
ATOM 557 O O . ILE A 1 73 ? 9.047 8.169 3.621 1.00 95.75 73 ILE A O 1
ATOM 561 N N . GLY A 1 74 ? 7.574 6.634 4.325 1.00 94.81 74 GLY A N 1
ATOM 562 C CA . GLY A 1 74 ? 8.511 5.881 5.148 1.00 94.81 74 GLY A CA 1
ATOM 563 C C . GLY A 1 74 ? 9.553 5.178 4.294 1.00 94.81 74 GLY A C 1
ATOM 564 O O . GLY A 1 74 ? 10.736 5.299 4.585 1.00 94.81 74 GLY A O 1
ATOM 565 N N . GLU A 1 75 ? 9.111 4.517 3.234 1.00 93.19 75 GLU A N 1
ATOM 566 C CA . GLU A 1 75 ? 9.958 3.898 2.213 1.00 93.19 75 GLU A CA 1
ATOM 567 C C . GLU A 1 75 ? 10.988 4.872 1.650 1.00 93.19 75 GLU A C 1
ATOM 569 O O . GLU A 1 75 ? 12.166 4.718 1.958 1.00 93.19 75 GLU A O 1
ATOM 574 N N . ILE A 1 76 ? 10.541 5.980 1.048 1.00 93.06 76 ILE A N 1
ATOM 575 C CA . ILE A 1 76 ? 11.437 7.023 0.522 1.00 93.06 76 ILE A CA 1
ATOM 576 C C . ILE A 1 76 ? 12.483 7.461 1.544 1.00 93.06 76 ILE A C 1
ATOM 578 O O . ILE A 1 76 ? 13.656 7.652 1.231 1.00 93.06 76 ILE A O 1
ATOM 582 N N . VAL A 1 77 ? 12.067 7.679 2.793 1.00 92.25 77 VAL A N 1
ATOM 583 C CA . VAL A 1 77 ? 12.968 8.219 3.813 1.00 92.25 77 VAL A CA 1
ATOM 584 C C . VAL A 1 77 ? 13.948 7.182 4.347 1.00 92.25 77 VAL A C 1
ATOM 586 O O . VAL A 1 77 ? 15.048 7.575 4.731 1.00 92.25 77 VAL A O 1
ATOM 589 N N . PHE A 1 78 ? 13.572 5.906 4.424 1.00 90.25 78 PHE A N 1
ATOM 590 C CA . PHE A 1 78 ? 14.352 4.888 5.133 1.00 90.25 78 PHE A CA 1
ATOM 591 C C . PHE A 1 78 ? 14.991 3.826 4.242 1.00 90.25 78 PHE A C 1
ATOM 593 O O . PHE A 1 78 ? 16.054 3.335 4.620 1.00 90.25 78 PHE A O 1
ATOM 600 N N . ALA A 1 79 ? 14.371 3.477 3.121 1.00 88.19 79 ALA A N 1
ATOM 601 C CA . ALA A 1 79 ? 14.957 2.627 2.098 1.00 88.19 79 ALA A CA 1
ATOM 602 C C . ALA A 1 79 ? 15.737 3.523 1.128 1.00 88.19 79 ALA A C 1
ATOM 604 O O . ALA A 1 79 ? 16.954 3.640 1.256 1.00 88.19 79 ALA A O 1
ATOM 605 N N . ASP A 1 80 ? 15.054 4.315 0.309 1.00 89.38 80 ASP A N 1
ATOM 606 C CA . ASP A 1 80 ? 15.680 4.945 -0.857 1.00 89.38 80 ASP A CA 1
ATOM 607 C C . ASP A 1 80 ? 16.717 6.015 -0.484 1.00 89.38 80 ASP A C 1
ATOM 609 O O . ASP A 1 80 ? 17.861 5.994 -0.941 1.00 89.38 80 ASP A O 1
ATOM 613 N N . LEU A 1 81 ? 16.363 6.972 0.385 1.00 89.50 81 LEU A N 1
ATOM 614 C CA . LEU A 1 81 ? 17.266 8.077 0.737 1.00 89.50 81 LEU A CA 1
ATOM 615 C C . LEU A 1 81 ? 18.447 7.639 1.609 1.00 89.50 81 LEU A C 1
ATOM 617 O O . LEU A 1 81 ? 19.520 8.241 1.528 1.00 89.50 81 LEU A O 1
ATOM 621 N N . ILE A 1 82 ? 18.262 6.644 2.483 1.00 88.81 82 ILE A N 1
ATOM 622 C CA . ILE A 1 82 ? 19.340 6.161 3.364 1.00 88.81 82 ILE A CA 1
ATOM 623 C C . ILE A 1 82 ? 20.290 5.245 2.600 1.00 88.81 82 ILE A C 1
ATOM 625 O O . ILE A 1 82 ? 21.500 5.328 2.822 1.00 88.81 82 ILE A O 1
ATOM 629 N N . LEU A 1 83 ? 19.759 4.390 1.726 1.00 87.19 83 LEU A N 1
ATOM 630 C CA . LEU A 1 83 ? 20.559 3.496 0.891 1.00 87.19 83 LEU A CA 1
ATOM 631 C C . LEU A 1 83 ? 21.181 4.231 -0.303 1.00 87.19 83 LEU A C 1
ATOM 633 O O . LEU A 1 83 ? 22.194 3.785 -0.834 1.00 87.19 83 LEU A O 1
ATOM 637 N N . GLY A 1 84 ? 20.679 5.428 -0.623 1.00 84.75 84 GLY A N 1
ATOM 638 C CA . GLY A 1 84 ? 21.199 6.278 -1.694 1.00 84.75 84 GLY A CA 1
ATOM 639 C C . GLY A 1 84 ? 20.675 5.885 -3.073 1.00 84.75 84 GLY A C 1
ATOM 640 O O . GLY A 1 84 ? 21.301 6.225 -4.072 1.00 84.75 84 GLY A O 1
ATOM 641 N N . GLU A 1 85 ? 19.545 5.186 -3.105 1.00 83.69 85 GLU A N 1
ATOM 642 C CA . GLU A 1 85 ? 18.892 4.627 -4.292 1.00 83.69 85 GLU A CA 1
ATOM 643 C C . GLU A 1 85 ? 17.714 5.485 -4.765 1.00 83.69 85 GLU A C 1
ATOM 645 O O . GLU A 1 85 ? 17.086 5.169 -5.764 1.00 83.69 85 GLU A O 1
ATOM 650 N N . PHE A 1 86 ? 17.442 6.608 -4.093 1.00 86.88 86 PHE A N 1
ATOM 651 C CA . PHE A 1 86 ? 16.328 7.493 -4.428 1.00 86.88 86 PHE A CA 1
ATOM 652 C C . PHE A 1 86 ? 16.364 7.984 -5.885 1.00 86.88 86 PHE A C 1
ATOM 654 O O . PHE A 1 86 ? 17.149 8.873 -6.235 1.00 86.88 86 PHE A O 1
ATOM 661 N N . GLY A 1 87 ? 15.444 7.465 -6.704 1.00 77.19 87 GLY A N 1
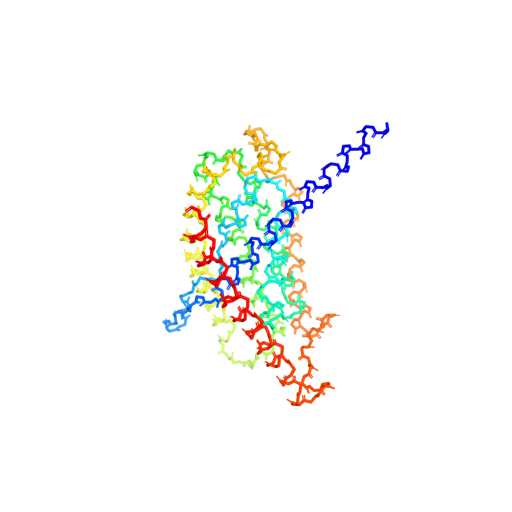ATOM 662 C CA . GLY A 1 87 ? 15.312 7.738 -8.136 1.00 77.19 87 GLY A CA 1
ATOM 663 C C . GLY A 1 87 ? 14.617 9.056 -8.494 1.00 77.19 87 GLY A C 1
ATOM 664 O O . GLY A 1 87 ? 14.348 9.328 -9.665 1.00 77.19 87 GLY A O 1
ATOM 665 N N . GLY A 1 88 ? 14.326 9.925 -7.520 1.00 84.38 88 GLY A N 1
ATOM 666 C CA . GLY A 1 88 ? 13.794 11.263 -7.783 1.00 84.38 88 GLY A CA 1
ATOM 667 C C . GLY A 1 88 ? 12.280 11.288 -7.987 1.00 84.38 88 GLY A C 1
ATOM 668 O O . GLY A 1 88 ? 11.513 10.955 -7.086 1.00 84.38 88 GLY A O 1
ATOM 669 N N . LEU A 1 89 ? 11.822 11.793 -9.138 1.00 81.69 89 LEU A N 1
ATOM 670 C CA . LEU A 1 89 ? 10.384 11.919 -9.406 1.00 81.69 89 LEU A CA 1
ATOM 671 C C . LEU A 1 89 ? 9.701 10.580 -9.694 1.00 81.69 89 LEU A C 1
ATOM 673 O O . LEU A 1 89 ? 8.496 10.491 -9.464 1.00 81.69 89 LEU A O 1
ATOM 677 N N . GLY A 1 90 ? 10.442 9.575 -10.165 1.00 81.81 90 GLY A N 1
ATOM 678 C CA . GLY A 1 90 ? 9.918 8.240 -10.461 1.00 81.81 90 GLY A CA 1
ATOM 679 C C . GLY A 1 90 ? 9.260 7.603 -9.241 1.00 81.81 90 GLY A C 1
ATOM 680 O O . GLY A 1 90 ? 8.117 7.170 -9.334 1.00 81.81 90 GLY A O 1
ATOM 681 N N . GLU A 1 91 ? 9.891 7.724 -8.070 1.00 88.50 91 GLU A N 1
ATOM 682 C CA . GLU A 1 91 ? 9.393 7.172 -6.796 1.00 88.50 91 GLU A CA 1
ATOM 683 C C . GLU A 1 91 ? 8.016 7.719 -6.388 1.00 88.50 91 GLU A C 1
ATOM 685 O O . GLU A 1 91 ? 7.244 7.097 -5.657 1.00 88.50 91 GLU A O 1
ATOM 690 N N . PHE A 1 92 ? 7.647 8.911 -6.870 1.00 90.06 92 PHE A N 1
ATOM 691 C CA . PHE A 1 92 ? 6.338 9.484 -6.563 1.00 90.06 92 PHE A CA 1
ATOM 692 C C . PHE A 1 92 ? 5.188 8.780 -7.293 1.00 90.06 92 PHE A C 1
ATOM 694 O O . PHE A 1 92 ? 4.037 8.946 -6.875 1.00 90.06 92 PHE A O 1
ATOM 701 N N . GLU A 1 93 ? 5.465 8.009 -8.349 1.00 92.62 93 GLU A N 1
ATOM 702 C CA . GLU A 1 93 ? 4.498 7.074 -8.929 1.00 92.62 93 GLU A CA 1
ATOM 703 C C . GLU A 1 93 ? 4.010 6.108 -7.845 1.00 92.62 93 GLU A C 1
ATOM 705 O O . GLU A 1 93 ? 2.812 6.084 -7.526 1.00 92.62 93 GLU A O 1
ATOM 710 N N . GLU A 1 94 ? 4.948 5.399 -7.217 1.00 92.88 94 GLU A N 1
ATOM 711 C CA . GLU A 1 94 ? 4.659 4.437 -6.162 1.00 92.88 94 GLU A CA 1
ATOM 712 C C . GLU A 1 94 ? 3.975 5.111 -4.974 1.00 92.88 94 GLU A C 1
ATOM 714 O O . GLU A 1 94 ? 2.937 4.634 -4.510 1.00 92.88 94 GLU A O 1
ATOM 719 N N . VAL A 1 95 ? 4.447 6.286 -4.541 1.00 94.88 95 VAL A N 1
ATOM 720 C CA . VAL A 1 95 ? 3.805 7.029 -3.443 1.00 94.88 95 VAL A CA 1
ATOM 721 C C . VAL A 1 95 ? 2.315 7.228 -3.692 1.00 94.88 95 VAL A C 1
ATOM 723 O O . VAL A 1 95 ? 1.500 7.038 -2.785 1.00 94.88 95 VAL A O 1
ATOM 726 N N . ILE A 1 96 ? 1.932 7.624 -4.905 1.00 95.50 96 ILE A N 1
ATOM 727 C CA . ILE A 1 96 ? 0.534 7.900 -5.246 1.00 95.50 96 ILE A CA 1
ATOM 728 C C . ILE A 1 96 ? -0.276 6.602 -5.285 1.00 95.50 96 ILE A C 1
ATOM 730 O O . ILE A 1 96 ? -1.367 6.541 -4.700 1.00 95.50 96 ILE A O 1
ATOM 734 N N . LEU A 1 97 ? 0.242 5.577 -5.964 1.00 97.12 97 LEU A N 1
ATOM 735 C CA . LEU A 1 97 ? -0.452 4.307 -6.159 1.00 97.12 97 LEU A CA 1
ATOM 736 C C . LEU A 1 97 ? -0.582 3.536 -4.845 1.00 97.12 97 LEU A C 1
ATOM 738 O O . LEU A 1 97 ? -1.699 3.160 -4.479 1.00 97.12 97 LEU A O 1
ATOM 742 N N . LEU A 1 98 ? 0.506 3.404 -4.084 1.00 96.50 98 LEU A N 1
ATOM 743 C CA . LEU A 1 98 ? 0.539 2.694 -2.810 1.00 96.50 98 LEU A CA 1
ATOM 744 C C . LEU A 1 98 ? -0.332 3.377 -1.757 1.00 96.50 98 LEU A C 1
ATOM 746 O O . LEU A 1 98 ? -1.135 2.715 -1.093 1.00 96.50 98 LEU A O 1
ATOM 750 N N . THR A 1 99 ? -0.280 4.711 -1.660 1.00 97.44 99 THR A N 1
ATOM 751 C CA . THR A 1 99 ? -1.184 5.469 -0.776 1.00 97.44 99 THR A CA 1
ATOM 752 C C . THR A 1 99 ? -2.645 5.151 -1.087 1.00 97.44 99 THR A C 1
ATOM 754 O O . THR A 1 99 ? -3.459 4.931 -0.183 1.00 97.44 99 THR A O 1
ATOM 757 N N . MET A 1 100 ? -3.005 5.132 -2.370 1.00 97.06 100 MET A N 1
ATOM 758 C CA . MET A 1 100 ? -4.374 4.869 -2.789 1.00 97.06 100 MET A CA 1
ATOM 759 C C . MET A 1 100 ? -4.769 3.405 -2.556 1.00 97.06 100 MET A C 1
ATOM 761 O O . MET A 1 100 ? -5.845 3.158 -2.006 1.00 97.06 100 MET A O 1
ATOM 765 N N . GLY A 1 101 ? -3.908 2.444 -2.891 1.00 97.19 101 GLY A N 1
ATOM 766 C CA . GLY A 1 101 ? -4.122 1.016 -2.645 1.00 97.19 101 GLY A CA 1
ATOM 767 C C . GLY A 1 101 ? -4.354 0.720 -1.163 1.00 97.19 101 GLY A C 1
ATOM 768 O O . GLY A 1 101 ? -5.385 0.158 -0.777 1.00 97.19 101 GLY A O 1
ATOM 769 N N . LEU A 1 102 ? -3.476 1.215 -0.290 1.00 97.56 102 LEU A N 1
ATOM 770 C CA . LEU A 1 102 ? -3.618 1.079 1.161 1.00 97.56 102 LEU A CA 1
ATOM 771 C C . LEU A 1 102 ? -4.890 1.761 1.687 1.00 97.56 102 LEU A C 1
ATOM 773 O O . LEU A 1 102 ? -5.594 1.218 2.546 1.00 97.56 102 LEU A O 1
ATOM 777 N N . TYR A 1 103 ? -5.245 2.930 1.151 1.00 96.38 103 TYR A N 1
ATOM 778 C CA . TYR A 1 103 ? -6.484 3.606 1.529 1.00 96.38 103 TYR A CA 1
ATOM 779 C C . TYR A 1 103 ? -7.737 2.815 1.111 1.00 96.38 103 TYR A C 1
ATOM 781 O O . TYR A 1 103 ? -8.697 2.746 1.888 1.00 96.38 103 TYR A O 1
ATOM 789 N N . LEU A 1 104 ? -7.734 2.165 -0.062 1.00 96.62 104 LEU A N 1
ATOM 790 C CA . LEU A 1 104 ? -8.795 1.235 -0.473 1.00 96.62 104 LEU A CA 1
ATOM 791 C C . LEU A 1 104 ? -8.884 0.042 0.482 1.00 96.62 104 LEU A C 1
ATOM 793 O O . LEU A 1 104 ? -9.984 -0.286 0.935 1.00 96.62 104 LEU A O 1
ATOM 797 N N . ALA A 1 105 ? -7.752 -0.565 0.844 1.00 96.50 105 ALA A N 1
ATOM 798 C CA . ALA A 1 105 ? -7.709 -1.689 1.778 1.00 96.50 105 ALA A CA 1
ATOM 799 C C . ALA A 1 105 ? -8.340 -1.336 3.132 1.00 96.50 105 ALA A C 1
ATOM 801 O O . ALA A 1 105 ? -9.256 -2.024 3.594 1.00 96.50 105 ALA A O 1
ATOM 802 N N . GLY A 1 106 ? -7.924 -0.222 3.743 1.00 94.81 106 GLY A N 1
ATOM 803 C CA . GLY A 1 106 ? -8.467 0.230 5.028 1.00 94.81 106 GLY A CA 1
ATOM 804 C C . GLY A 1 106 ? -9.981 0.473 4.985 1.00 94.81 106 GLY A C 1
ATOM 805 O O . GLY A 1 106 ? -10.717 0.097 5.906 1.00 94.81 106 GLY A O 1
ATOM 806 N N . ARG A 1 107 ? -10.467 1.028 3.870 1.00 93.12 107 ARG A N 1
ATOM 807 C CA . ARG A 1 107 ? -11.885 1.324 3.619 1.00 93.12 107 ARG A CA 1
ATOM 808 C C . ARG A 1 107 ? -12.751 0.087 3.390 1.00 93.12 107 ARG A C 1
ATOM 810 O O . ARG A 1 107 ? -13.925 0.110 3.762 1.00 93.12 107 ARG A O 1
ATOM 817 N N . LEU A 1 108 ? -12.205 -0.962 2.776 1.00 94.31 108 LEU A N 1
ATOM 818 C CA . LEU A 1 108 ? -12.924 -2.201 2.453 1.00 94.31 108 LEU A CA 1
ATOM 819 C C . LEU A 1 108 ? -13.277 -3.037 3.688 1.00 94.31 108 LEU A C 1
ATOM 821 O O . LEU A 1 108 ? -14.268 -3.772 3.667 1.00 94.31 108 LEU A O 1
ATOM 825 N N . VAL A 1 109 ? -12.501 -2.912 4.765 1.00 94.06 109 VAL A N 1
ATOM 826 C CA . VAL A 1 109 ? -12.757 -3.620 6.024 1.00 94.06 109 VAL A CA 1
ATOM 827 C C . VAL A 1 109 ? -13.753 -2.833 6.863 1.00 94.06 109 VAL A C 1
ATOM 829 O O . VAL A 1 109 ? -13.429 -1.782 7.389 1.00 94.06 109 VAL A O 1
ATOM 832 N N . LYS A 1 110 ? -14.970 -3.341 7.026 1.00 91.00 110 LYS A N 1
ATOM 833 C CA . LYS A 1 110 ? -15.969 -2.789 7.959 1.00 91.00 110 LYS A CA 1
ATOM 834 C C . LYS A 1 110 ? -15.918 -3.481 9.315 1.00 91.00 110 LYS A C 1
ATOM 836 O O . LYS A 1 110 ? -16.152 -2.850 10.339 1.00 91.00 110 LYS A O 1
ATOM 841 N N . ASP A 1 111 ? -15.590 -4.768 9.299 1.00 91.25 111 ASP A N 1
ATOM 842 C CA . ASP A 1 111 ? -15.418 -5.611 10.471 1.00 91.25 111 ASP A CA 1
ATOM 843 C C . ASP A 1 111 ? -14.020 -6.239 10.456 1.00 91.25 111 ASP A C 1
ATOM 845 O O . ASP A 1 111 ? -13.713 -7.113 9.641 1.00 91.25 111 ASP A O 1
ATOM 849 N N . VAL A 1 112 ? -13.182 -5.813 11.401 1.00 90.06 112 VAL A N 1
ATOM 850 C CA . VAL A 1 112 ? -11.810 -6.308 11.599 1.00 90.06 112 VAL A CA 1
ATOM 851 C C . VAL A 1 112 ? -11.750 -7.777 12.036 1.00 90.06 112 VAL A C 1
ATOM 853 O O . VAL A 1 112 ? -10.701 -8.408 11.913 1.00 90.06 112 VAL A O 1
ATOM 856 N N . ALA A 1 113 ? -12.854 -8.355 12.521 1.00 89.75 113 ALA A N 1
ATOM 857 C CA . ALA A 1 113 ? -12.946 -9.781 12.830 1.00 89.75 113 ALA A CA 1
ATOM 858 C C . ALA A 1 113 ? -13.256 -10.635 11.584 1.00 89.75 113 ALA A C 1
ATOM 860 O O . ALA A 1 113 ? -13.052 -11.857 11.587 1.00 89.75 113 ALA A O 1
ATOM 861 N N . SER A 1 114 ? -13.723 -10.016 10.496 1.00 93.62 114 SER A N 1
ATOM 862 C CA . SER A 1 114 ? -14.135 -10.719 9.286 1.00 93.62 114 SER A CA 1
ATOM 863 C C . SER A 1 114 ? -12.941 -11.106 8.418 1.00 93.62 114 SER A C 1
ATOM 865 O O . SER A 1 114 ? -12.457 -10.333 7.592 1.00 93.62 114 SER A O 1
ATOM 867 N N . ARG A 1 115 ? -12.520 -12.373 8.517 1.00 95.25 115 ARG A N 1
ATOM 868 C CA . ARG A 1 115 ? -11.423 -12.930 7.698 1.00 95.25 115 ARG A CA 1
ATOM 869 C C . ARG A 1 115 ? -11.603 -12.691 6.198 1.00 95.25 115 ARG A C 1
ATOM 871 O O . ARG A 1 115 ? -10.630 -12.439 5.502 1.00 95.25 115 ARG A O 1
ATOM 878 N N . LYS A 1 116 ? -12.840 -12.757 5.694 1.00 96.12 116 LYS A N 1
ATOM 879 C CA . LYS A 1 116 ? -13.126 -12.529 4.269 1.00 96.12 116 LYS A CA 1
ATOM 880 C C . LYS A 1 116 ? -12.831 -11.089 3.857 1.00 96.12 116 LYS A C 1
ATOM 882 O O . LYS A 1 116 ? -12.245 -10.883 2.803 1.00 96.12 116 LYS A O 1
ATOM 887 N N . GLN A 1 117 ? -13.219 -10.114 4.681 1.00 95.25 117 GLN A N 1
ATOM 888 C CA . GLN A 1 117 ? -12.949 -8.706 4.393 1.00 95.25 117 GLN A CA 1
ATOM 889 C C . GLN A 1 117 ? -11.455 -8.405 4.475 1.00 95.25 117 GLN A C 1
ATOM 891 O O . GLN A 1 117 ? -10.955 -7.699 3.613 1.00 95.25 117 GLN A O 1
ATOM 896 N N . LEU A 1 118 ? -10.741 -8.996 5.438 1.00 96.50 118 LEU A N 1
ATOM 897 C CA . LEU A 1 118 ? -9.285 -8.859 5.537 1.00 96.50 118 LEU A CA 1
ATOM 898 C C . LEU A 1 118 ? -8.562 -9.411 4.299 1.00 96.50 118 LEU A C 1
ATOM 900 O O . LEU A 1 118 ? -7.678 -8.745 3.775 1.00 96.50 118 LEU A O 1
ATOM 904 N N . ILE A 1 119 ? -8.969 -10.586 3.801 1.00 97.44 119 ILE A N 1
ATOM 905 C CA . ILE A 1 119 ? -8.410 -11.161 2.564 1.00 97.44 119 ILE A CA 1
ATOM 906 C C . ILE A 1 119 ? -8.667 -10.226 1.383 1.00 97.44 119 ILE A C 1
ATOM 908 O O . ILE A 1 119 ? -7.739 -9.884 0.662 1.00 97.44 119 ILE A O 1
ATOM 912 N N . ILE A 1 120 ? -9.916 -9.791 1.194 1.00 96.75 120 ILE A N 1
ATOM 913 C CA . ILE A 1 120 ? -10.279 -8.910 0.076 1.00 96.75 120 ILE A CA 1
ATOM 914 C C . ILE A 1 120 ? -9.524 -7.581 0.169 1.00 96.75 120 ILE A C 1
ATOM 916 O O . ILE A 1 120 ? -9.025 -7.103 -0.839 1.00 96.75 120 ILE A O 1
ATOM 920 N N . ALA A 1 121 ? -9.418 -6.998 1.361 1.00 95.94 121 ALA A N 1
ATOM 921 C CA . ALA A 1 121 ? -8.720 -5.738 1.572 1.00 95.94 121 ALA A CA 1
ATOM 922 C C . ALA A 1 121 ? -7.226 -5.840 1.258 1.00 95.94 121 ALA A C 1
ATOM 924 O O . ALA A 1 121 ? -6.716 -4.977 0.556 1.00 95.94 121 ALA A O 1
ATOM 925 N N . ALA A 1 122 ? -6.547 -6.891 1.723 1.00 96.06 122 ALA A N 1
ATOM 926 C CA . ALA A 1 122 ? -5.133 -7.106 1.423 1.00 96.06 122 ALA A CA 1
ATOM 927 C C . ALA A 1 122 ? -4.896 -7.314 -0.083 1.00 96.06 122 ALA A C 1
ATOM 929 O O . ALA A 1 122 ? -4.045 -6.646 -0.661 1.00 96.06 122 ALA A O 1
ATOM 930 N N . LEU A 1 123 ? -5.705 -8.163 -0.733 1.00 96.75 123 LEU A N 1
ATOM 931 C CA . LEU A 1 123 ? -5.585 -8.423 -2.173 1.00 96.75 123 LEU A CA 1
ATOM 932 C C . LEU A 1 123 ? -5.895 -7.189 -3.024 1.00 96.75 123 LEU A C 1
ATOM 934 O O . LEU A 1 123 ? -5.202 -6.944 -4.001 1.00 96.75 123 LEU A O 1
ATOM 938 N N . VAL A 1 124 ? -6.933 -6.421 -2.678 1.00 95.94 124 VAL A N 1
ATOM 939 C CA . VAL A 1 124 ? -7.278 -5.201 -3.423 1.00 95.94 124 VAL A CA 1
ATOM 940 C C . VAL A 1 124 ? -6.269 -4.095 -3.153 1.00 95.94 124 VAL A C 1
ATOM 942 O O . VAL A 1 124 ? -5.944 -3.366 -4.076 1.00 95.94 124 VAL A O 1
ATOM 945 N N . GLY A 1 125 ? -5.783 -3.956 -1.920 1.00 93.94 125 GLY A N 1
ATOM 946 C CA . GLY A 1 125 ? -4.818 -2.920 -1.579 1.00 93.94 125 GLY A CA 1
ATOM 947 C C . GLY A 1 125 ? -3.514 -3.085 -2.331 1.00 93.94 125 GLY A C 1
ATOM 948 O O . GLY A 1 125 ? -3.120 -2.181 -3.056 1.00 93.94 125 GLY A O 1
ATOM 949 N N . PHE A 1 126 ? -2.899 -4.259 -2.195 1.00 95.06 126 PHE A N 1
ATOM 950 C CA . PHE A 1 126 ? -1.648 -4.563 -2.878 1.00 95.06 126 PHE A CA 1
ATOM 951 C C . PHE A 1 126 ? -1.847 -4.725 -4.386 1.00 95.06 126 PHE A C 1
ATOM 953 O O . PHE A 1 126 ? -1.165 -4.089 -5.176 1.00 95.06 126 PHE A O 1
ATOM 960 N N . GLY A 1 127 ? -2.860 -5.493 -4.797 1.00 95.50 127 GLY A N 1
ATOM 961 C CA . GLY A 1 127 ? -3.131 -5.737 -6.212 1.00 95.50 127 GLY A CA 1
ATOM 962 C C . GLY A 1 127 ? -3.531 -4.494 -6.999 1.00 95.50 127 GLY A C 1
ATOM 963 O O . GLY A 1 127 ? -3.352 -4.485 -8.206 1.00 95.50 127 GLY A O 1
ATOM 964 N N . PHE A 1 128 ? -4.079 -3.456 -6.358 1.00 96.31 128 PHE A N 1
ATOM 965 C CA . PHE A 1 128 ? -4.311 -2.173 -7.023 1.00 96.31 128 PHE A CA 1
ATOM 966 C C . PHE A 1 128 ? -2.994 -1.486 -7.381 1.00 96.31 128 PHE A C 1
ATOM 968 O O . PHE A 1 128 ? -2.866 -1.022 -8.509 1.00 96.31 128 PHE A O 1
ATOM 975 N N . THR A 1 129 ? -2.059 -1.413 -6.431 1.00 94.88 129 THR A N 1
ATOM 976 C CA . THR A 1 129 ? -0.751 -0.778 -6.626 1.00 94.88 129 THR A CA 1
ATOM 977 C C . THR A 1 129 ? 0.033 -1.516 -7.696 1.00 94.88 129 THR A C 1
ATOM 979 O O . THR A 1 129 ? 0.368 -0.924 -8.714 1.00 94.88 129 THR A O 1
ATOM 982 N N . GLU A 1 130 ? 0.191 -2.824 -7.504 1.00 95.19 130 GLU A N 1
ATOM 983 C CA . GLU A 1 130 ? 1.012 -3.683 -8.351 1.00 95.19 130 GLU A CA 1
ATOM 984 C C . GLU A 1 130 ? 0.483 -3.704 -9.786 1.00 95.19 130 GLU A C 1
ATOM 986 O O . GLU A 1 130 ? 1.190 -3.387 -10.731 1.00 95.19 130 GLU A O 1
ATOM 991 N N . LEU A 1 131 ? -0.826 -3.925 -9.961 1.00 96.12 131 LEU A N 1
ATOM 992 C CA . LEU A 1 131 ? -1.426 -3.930 -11.294 1.00 96.12 131 LEU A CA 1
ATOM 993 C C . LEU A 1 131 ? -1.331 -2.562 -11.979 1.00 96.12 131 LEU A C 1
ATOM 995 O O . LEU A 1 131 ? -1.218 -2.501 -13.200 1.00 96.12 131 LEU A O 1
ATOM 999 N N . ALA A 1 132 ? -1.456 -1.464 -11.230 1.00 96.56 132 ALA A N 1
ATOM 1000 C CA . ALA A 1 132 ? -1.332 -0.134 -11.808 1.00 96.56 132 ALA A CA 1
ATOM 1001 C C . ALA A 1 132 ? 0.108 0.144 -12.261 1.00 96.56 132 ALA A C 1
ATOM 1003 O O . ALA A 1 132 ? 0.257 0.631 -13.380 1.00 96.56 132 ALA A O 1
ATOM 1004 N N . GLY A 1 133 ? 1.111 -0.220 -11.452 1.00 95.00 133 GLY A N 1
ATOM 1005 C CA . GLY A 1 133 ? 2.536 -0.127 -11.795 1.00 95.00 133 GLY A CA 1
ATOM 1006 C C . GLY A 1 133 ? 2.860 -0.923 -13.056 1.00 95.00 133 GLY A C 1
ATOM 1007 O O . GLY A 1 133 ? 3.184 -0.330 -14.079 1.00 95.00 133 GLY A O 1
ATOM 10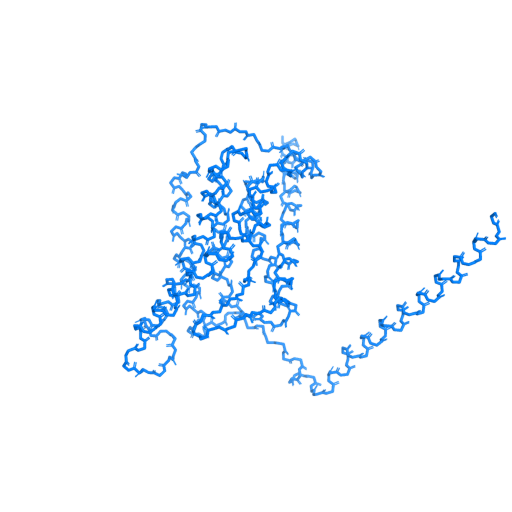08 N N . THR A 1 134 ? 2.540 -2.222 -13.074 1.00 95.12 134 THR A N 1
ATOM 1009 C CA . THR A 1 134 ? 2.741 -3.095 -14.249 1.00 95.12 134 THR A CA 1
ATOM 1010 C C . THR A 1 134 ? 2.130 -2.511 -15.529 1.00 95.12 134 THR A C 1
ATOM 1012 O O . THR A 1 134 ? 2.704 -2.563 -16.617 1.00 95.12 134 THR A O 1
ATOM 1015 N N . MET A 1 135 ? 0.921 -1.944 -15.439 1.00 94.69 135 MET A N 1
ATOM 1016 C CA . MET A 1 135 ? 0.260 -1.336 -16.598 1.00 94.69 135 MET A CA 1
ATOM 1017 C C . MET A 1 135 ? 0.932 -0.035 -17.047 1.00 94.69 135 MET A C 1
ATOM 1019 O O . MET A 1 135 ? 0.886 0.290 -18.238 1.00 94.69 135 MET A O 1
ATOM 1023 N N . ILE A 1 136 ? 1.510 0.723 -16.116 1.00 93.88 136 ILE A N 1
ATOM 1024 C CA . ILE A 1 136 ? 2.279 1.928 -16.412 1.00 93.88 136 ILE A CA 1
ATOM 1025 C C . ILE A 1 136 ? 3.607 1.551 -17.067 1.00 93.88 136 ILE A C 1
ATOM 1027 O O . ILE A 1 136 ? 3.916 2.145 -18.098 1.00 93.88 136 ILE A O 1
ATOM 1031 N N . ASP A 1 137 ? 4.310 0.532 -16.575 1.00 91.38 137 ASP A N 1
ATOM 1032 C CA . ASP A 1 137 ? 5.588 0.062 -17.129 1.00 91.38 137 ASP A CA 1
ATOM 1033 C C . ASP A 1 137 ? 5.434 -0.476 -18.554 1.00 91.38 137 ASP A C 1
ATOM 1035 O O . ASP A 1 137 ? 6.086 -0.000 -19.488 1.00 91.38 137 ASP A O 1
ATOM 1039 N N . ILE A 1 138 ? 4.423 -1.318 -18.796 1.00 91.75 138 ILE A N 1
ATOM 1040 C CA . ILE A 1 138 ? 4.032 -1.710 -20.162 1.00 91.75 138 ILE A CA 1
ATOM 1041 C C . ILE A 1 138 ? 3.722 -0.472 -21.025 1.00 91.75 138 ILE A C 1
ATOM 1043 O O . ILE A 1 138 ? 4.064 -0.411 -22.213 1.00 91.75 138 ILE A O 1
ATOM 1047 N N . GLY A 1 139 ? 3.056 0.527 -20.440 1.00 90.00 139 GLY A N 1
ATOM 1048 C CA . GLY A 1 139 ? 2.709 1.783 -21.096 1.00 90.00 139 GLY A CA 1
ATOM 1049 C C . GLY A 1 139 ? 3.923 2.620 -21.509 1.00 90.00 139 GLY A C 1
ATOM 1050 O O . GLY A 1 139 ? 3.921 3.150 -22.626 1.00 90.00 139 GLY A O 1
ATOM 1051 N N . LYS A 1 140 ? 4.958 2.713 -20.657 1.00 88.12 140 LYS A N 1
ATOM 1052 C CA . LYS A 1 140 ? 6.214 3.448 -20.915 1.00 88.12 140 LYS A CA 1
ATOM 1053 C C . LYS A 1 140 ? 6.863 2.959 -22.213 1.00 88.12 140 LYS A C 1
ATOM 1055 O O . LYS A 1 140 ? 7.222 3.763 -23.079 1.00 88.12 140 LYS A O 1
ATOM 1060 N N . VAL A 1 141 ? 6.887 1.645 -22.403 1.00 86.00 141 VAL A N 1
ATOM 1061 C CA . VAL A 1 141 ? 7.464 0.969 -23.572 1.00 86.00 141 VAL A CA 1
ATOM 1062 C C . VAL A 1 141 ? 6.591 1.123 -24.811 1.00 86.00 141 VAL A C 1
ATOM 1064 O O . VAL A 1 141 ? 7.080 1.466 -25.887 1.00 86.00 141 VAL A O 1
ATOM 1067 N N . TRP A 1 142 ? 5.284 0.879 -24.691 1.00 82.81 142 TRP A N 1
ATOM 1068 C CA . TRP A 1 142 ? 4.368 0.915 -25.838 1.00 82.81 142 TRP A CA 1
ATOM 1069 C C . TRP A 1 142 ? 4.227 2.309 -26.448 1.00 82.81 142 TRP A C 1
ATOM 1071 O O . TRP A 1 142 ? 4.027 2.442 -27.657 1.00 82.81 142 TRP A O 1
ATOM 1081 N N . ILE A 1 143 ? 4.317 3.347 -25.618 1.00 82.00 143 ILE A N 1
ATOM 1082 C CA . ILE A 1 143 ? 4.264 4.744 -26.059 1.00 82.00 143 ILE A CA 1
ATOM 1083 C C . ILE A 1 143 ? 5.645 5.214 -26.556 1.00 82.00 143 ILE A C 1
ATOM 1085 O O . ILE A 1 143 ? 5.728 6.227 -27.252 1.00 82.00 143 ILE A O 1
ATOM 1089 N N . GLY A 1 144 ? 6.709 4.449 -26.286 1.00 73.94 144 GLY A N 1
ATOM 1090 C CA . GLY A 1 144 ? 8.080 4.760 -26.693 1.00 73.94 144 GLY A CA 1
ATOM 1091 C C . GLY A 1 144 ? 8.700 5.887 -25.871 1.00 73.94 144 GLY A C 1
ATOM 1092 O O . GLY A 1 144 ? 9.453 6.695 -26.413 1.00 73.94 144 GLY A O 1
ATOM 1093 N N . ILE A 1 145 ? 8.317 5.984 -24.597 1.00 75.56 145 ILE A N 1
ATOM 1094 C CA . ILE A 1 145 ? 8.897 6.930 -23.638 1.00 75.56 145 ILE A CA 1
ATOM 1095 C C . ILE A 1 145 ? 10.233 6.377 -23.149 1.00 75.56 145 ILE A C 1
ATOM 1097 O O . ILE A 1 145 ? 11.229 7.096 -23.129 1.00 75.56 145 ILE A O 1
ATOM 1101 N N . GLU A 1 146 ? 10.255 5.082 -22.851 1.00 71.44 146 GLU A N 1
ATOM 1102 C CA . GLU A 1 146 ? 11.470 4.358 -22.512 1.00 71.44 146 GLU A CA 1
ATOM 1103 C C . GLU A 1 146 ? 12.305 4.106 -23.778 1.00 71.44 146 GLU A C 1
ATOM 1105 O O . GLU A 1 146 ? 11.818 3.573 -24.783 1.00 71.44 146 GLU A O 1
ATOM 1110 N N . GLN A 1 147 ? 13.571 4.531 -23.760 1.00 63.59 147 GLN A N 1
ATOM 1111 C CA . GLN A 1 147 ? 14.452 4.540 -24.936 1.00 63.59 147 GLN A CA 1
ATOM 1112 C C . GLN A 1 147 ? 15.124 3.183 -25.173 1.00 63.59 147 GLN A C 1
ATOM 1114 O O . GLN A 1 147 ? 16.350 3.076 -25.234 1.00 63.59 147 GLN A O 1
ATOM 1119 N N . LEU A 1 148 ? 14.328 2.130 -25.331 1.00 61.97 148 LEU A N 1
ATOM 1120 C CA . LEU A 1 148 ? 14.864 0.819 -25.672 1.00 61.97 148 LEU A CA 1
ATOM 1121 C C . LEU A 1 148 ? 15.227 0.748 -27.163 1.00 61.97 148 LEU A C 1
ATOM 1123 O O . LEU A 1 148 ? 14.519 1.273 -28.029 1.00 61.97 148 LEU A O 1
ATOM 1127 N N . GLU A 1 149 ? 16.330 0.069 -27.491 1.00 61.00 149 GLU A N 1
ATOM 1128 C CA . GLU A 1 149 ? 16.658 -0.235 -28.885 1.00 61.00 149 GLU A CA 1
ATOM 1129 C C . GLU A 1 149 ? 15.508 -1.046 -29.497 1.00 61.00 149 GLU A C 1
ATOM 1131 O O . GLU A 1 149 ? 15.187 -2.136 -29.027 1.00 61.00 149 GLU A O 1
ATOM 1136 N N . ALA A 1 150 ? 14.860 -0.509 -30.534 1.00 61.41 150 ALA A N 1
ATOM 1137 C CA . ALA A 1 150 ? 13.661 -1.096 -31.127 1.00 61.41 150 ALA A CA 1
ATOM 1138 C C . ALA A 1 150 ? 13.965 -2.429 -31.837 1.00 61.41 150 ALA A C 1
ATOM 1140 O O . ALA A 1 150 ? 14.169 -2.490 -33.053 1.00 61.41 150 ALA A O 1
ATOM 1141 N N . VAL A 1 151 ? 13.987 -3.514 -31.065 1.00 68.44 151 VAL A N 1
ATOM 1142 C CA . VAL A 1 151 ? 14.098 -4.888 -31.553 1.00 68.44 151 VAL A CA 1
ATOM 1143 C C . VAL A 1 151 ? 12.689 -5.431 -31.838 1.00 68.44 151 VAL A C 1
ATOM 1145 O O . VAL A 1 151 ? 11.782 -5.261 -31.020 1.00 68.44 151 VAL A O 1
ATOM 1148 N N . PRO A 1 152 ? 12.458 -6.103 -32.981 1.00 72.38 152 PRO A N 1
ATOM 1149 C CA . PRO A 1 152 ? 11.183 -6.767 -33.245 1.00 72.38 152 PRO A CA 1
ATOM 1150 C C . PRO A 1 152 ? 10.823 -7.763 -32.131 1.00 72.38 152 PRO A C 1
ATOM 1152 O O . PRO A 1 152 ? 11.615 -8.653 -31.831 1.00 72.38 152 PRO A O 1
ATOM 1155 N N . GLY A 1 153 ? 9.625 -7.638 -31.550 1.00 77.31 153 GLY A N 1
ATOM 1156 C CA . GLY A 1 153 ? 9.151 -8.496 -30.454 1.00 77.31 153 GLY A CA 1
ATOM 1157 C C . GLY A 1 153 ? 9.413 -7.955 -29.043 1.00 77.31 153 GLY A C 1
ATOM 1158 O O . GLY A 1 153 ? 9.045 -8.606 -28.065 1.00 77.31 153 GLY A O 1
ATOM 1159 N N . LEU A 1 154 ? 10.064 -6.794 -28.919 1.00 78.06 154 LEU A N 1
ATOM 1160 C CA . LEU A 1 154 ? 10.372 -6.180 -27.629 1.00 78.06 154 LEU A CA 1
ATOM 1161 C C . LEU A 1 154 ? 9.109 -5.787 -26.833 1.00 78.06 154 LEU A C 1
ATOM 1163 O O . LEU A 1 154 ? 9.028 -6.180 -25.670 1.00 78.06 154 LEU A O 1
ATOM 1167 N N . PRO A 1 155 ? 8.082 -5.133 -27.422 1.00 80.75 155 PRO A N 1
ATOM 1168 C CA . PRO A 1 155 ? 6.862 -4.793 -26.683 1.00 80.75 155 PRO A CA 1
ATOM 1169 C C . PRO A 1 155 ? 6.101 -6.023 -26.176 1.00 80.75 155 PRO A C 1
ATOM 1171 O O . PRO A 1 155 ? 5.554 -6.005 -25.077 1.00 80.75 155 PRO A O 1
ATOM 1174 N N . GLU A 1 156 ? 6.062 -7.101 -26.963 1.00 84.62 156 GLU A N 1
ATOM 1175 C CA . GLU A 1 156 ? 5.424 -8.358 -26.571 1.00 84.62 156 GLU A CA 1
ATOM 1176 C C . GLU A 1 156 ? 6.205 -9.081 -25.471 1.00 84.62 156 GLU A C 1
ATOM 1178 O O . GLU A 1 156 ? 5.601 -9.710 -24.603 1.00 84.62 156 GLU A O 1
ATOM 1183 N N . SER A 1 157 ? 7.536 -8.982 -25.501 1.00 85.75 157 SER A N 1
ATOM 1184 C CA . SER A 1 157 ? 8.400 -9.563 -24.472 1.00 85.75 157 SER A CA 1
ATOM 1185 C C . SER A 1 157 ? 8.230 -8.838 -23.144 1.00 85.75 157 SER A C 1
ATOM 1187 O O . SER A 1 157 ? 8.140 -9.496 -22.116 1.00 85.75 157 SER A O 1
ATOM 1189 N N . ILE A 1 158 ? 8.102 -7.511 -23.166 1.00 88.00 158 ILE A N 1
ATOM 1190 C CA . ILE A 1 158 ? 7.932 -6.710 -21.949 1.00 88.00 158 ILE A CA 1
ATOM 1191 C C . ILE A 1 158 ? 6.590 -7.001 -21.286 1.00 88.00 158 ILE A C 1
ATOM 1193 O O . ILE A 1 158 ? 6.557 -7.309 -20.107 1.00 88.00 158 ILE A O 1
ATOM 1197 N N . VAL A 1 159 ? 5.498 -7.080 -22.051 1.00 88.88 159 VAL A N 1
ATOM 1198 C CA . VAL A 1 159 ? 4.201 -7.520 -21.501 1.00 88.88 159 VAL A CA 1
ATOM 1199 C C . VAL A 1 159 ? 4.294 -8.897 -20.832 1.00 88.88 159 VAL A C 1
ATOM 1201 O O . VAL A 1 159 ? 3.609 -9.152 -19.843 1.00 88.88 159 VAL A O 1
ATOM 1204 N N . ALA A 1 160 ? 5.108 -9.804 -21.378 1.00 90.19 160 ALA A N 1
ATOM 1205 C CA . ALA A 1 160 ? 5.298 -11.126 -20.796 1.00 90.19 160 ALA A CA 1
ATOM 1206 C C . ALA A 1 160 ? 6.158 -11.098 -19.524 1.00 90.19 160 ALA A C 1
ATOM 1208 O O . ALA A 1 160 ? 5.825 -11.825 -18.594 1.00 90.19 160 ALA A O 1
ATOM 1209 N N . LEU A 1 161 ? 7.227 -10.296 -19.490 1.00 90.06 161 LEU A N 1
ATOM 1210 C CA . LEU A 1 161 ? 8.103 -10.139 -18.324 1.00 90.06 161 LEU A CA 1
ATOM 1211 C C . LEU A 1 161 ? 7.349 -9.469 -17.173 1.00 90.06 161 LEU A C 1
ATOM 1213 O O . LEU A 1 161 ? 7.093 -10.125 -16.172 1.00 90.06 161 LEU A O 1
ATOM 1217 N N . GLU A 1 162 ? 6.814 -8.273 -17.409 1.00 91.00 162 GLU A N 1
ATOM 1218 C CA . GLU A 1 162 ? 6.010 -7.510 -16.445 1.00 91.00 162 GLU A CA 1
ATOM 1219 C C . GLU A 1 162 ? 4.817 -8.321 -15.922 1.00 91.00 162 GLU A C 1
ATOM 1221 O O . GLU A 1 162 ? 4.476 -8.314 -14.742 1.00 91.00 162 GLU A O 1
ATOM 1226 N N . GLY A 1 163 ? 4.171 -9.094 -16.802 1.00 91.50 163 GLY A N 1
ATOM 1227 C CA . GLY A 1 163 ? 3.072 -9.970 -16.411 1.00 91.50 163 GLY A CA 1
ATOM 1228 C C . GLY A 1 163 ? 3.501 -11.157 -15.540 1.00 91.50 163 GLY A C 1
ATOM 1229 O O . GLY A 1 163 ? 2.708 -11.624 -14.720 1.00 91.50 163 GLY A O 1
ATOM 1230 N N . ILE A 1 164 ? 4.714 -11.683 -15.727 1.00 92.12 164 ILE A N 1
ATOM 1231 C CA . ILE A 1 164 ? 5.280 -12.736 -14.876 1.00 92.12 164 ILE A CA 1
ATOM 1232 C C . ILE A 1 164 ? 5.676 -12.145 -13.526 1.00 92.12 164 ILE A C 1
ATOM 1234 O O . ILE A 1 164 ? 5.298 -12.727 -12.507 1.00 92.12 164 ILE A O 1
ATOM 1238 N N . ASP A 1 165 ? 6.345 -10.996 -13.526 1.00 91.12 165 ASP A N 1
ATOM 1239 C CA . ASP A 1 165 ? 6.807 -10.313 -12.319 1.00 91.12 165 ASP A CA 1
ATOM 1240 C C . ASP A 1 165 ? 5.615 -9.932 -11.438 1.00 91.12 165 ASP A C 1
ATOM 1242 O O . ASP A 1 165 ? 5.532 -10.400 -10.301 1.00 91.12 165 ASP A O 1
ATOM 1246 N N . PHE A 1 166 ? 4.576 -9.314 -12.017 1.00 94.12 166 PHE A N 1
ATOM 1247 C CA . PHE A 1 166 ? 3.292 -9.068 -11.348 1.00 94.12 166 PHE A CA 1
ATOM 1248 C C . PHE A 1 166 ? 2.728 -10.324 -10.666 1.00 94.12 166 PHE A C 1
ATOM 1250 O O . PHE A 1 166 ? 2.245 -10.281 -9.535 1.00 94.12 166 PHE A O 1
ATOM 1257 N N . LEU A 1 167 ? 2.721 -11.474 -11.354 1.00 93.56 167 LEU A N 1
ATOM 1258 C CA . LEU A 1 167 ? 2.136 -12.701 -10.805 1.00 93.56 167 LEU A CA 1
ATOM 1259 C C . LEU A 1 167 ? 2.957 -13.258 -9.645 1.00 93.56 167 LEU A C 1
ATOM 1261 O O . LEU A 1 167 ? 2.383 -13.773 -8.681 1.00 93.56 167 LEU A O 1
ATOM 1265 N N . VAL A 1 168 ? 4.279 -13.206 -9.761 1.00 93.00 168 VAL A N 1
ATOM 1266 C CA . VAL A 1 168 ? 5.201 -13.685 -8.732 1.00 93.00 168 VAL A CA 1
ATOM 1267 C C . VAL A 1 168 ? 5.090 -12.796 -7.501 1.00 93.00 168 VAL A C 1
ATOM 1269 O O . VAL A 1 168 ? 4.835 -13.309 -6.408 1.00 93.00 168 VAL A O 1
ATOM 1272 N N . GLU A 1 169 ? 5.133 -11.485 -7.702 1.00 92.81 169 GLU A N 1
ATOM 1273 C CA . GLU A 1 169 ? 5.013 -10.460 -6.674 1.00 92.81 169 GLU A CA 1
ATOM 1274 C C . GLU A 1 169 ? 3.656 -10.540 -5.958 1.00 92.81 169 GLU A C 1
ATOM 1276 O O . GLU A 1 169 ? 3.557 -10.636 -4.729 1.00 92.81 169 GLU A O 1
ATOM 1281 N N . PHE A 1 170 ? 2.569 -10.660 -6.722 1.00 93.56 170 PHE A N 1
ATOM 1282 C CA . PHE A 1 170 ? 1.226 -10.820 -6.171 1.00 93.56 170 PHE A CA 1
ATOM 1283 C C . PHE A 1 170 ? 1.076 -12.093 -5.327 1.00 93.56 170 PHE A C 1
ATOM 1285 O O . PHE A 1 170 ? 0.360 -12.098 -4.320 1.00 93.56 170 PHE A O 1
ATOM 1292 N N . VAL A 1 171 ? 1.744 -13.189 -5.699 1.00 93.31 171 VAL A N 1
ATOM 1293 C CA . VAL A 1 171 ? 1.695 -14.445 -4.938 1.00 93.31 171 VAL A CA 1
ATOM 1294 C C . VAL A 1 171 ? 2.585 -14.387 -3.700 1.00 93.31 171 VAL A C 1
ATOM 1296 O O . VAL A 1 171 ? 2.126 -14.744 -2.611 1.00 93.31 171 VAL A O 1
ATOM 1299 N N . ILE A 1 172 ? 3.840 -13.971 -3.836 1.00 91.75 172 ILE A N 1
ATOM 1300 C CA . ILE A 1 172 ? 4.798 -13.985 -2.731 1.00 91.75 172 ILE A CA 1
ATOM 1301 C C . ILE A 1 172 ? 4.480 -12.839 -1.777 1.00 91.75 172 ILE A C 1
ATOM 1303 O O . ILE A 1 172 ? 4.031 -13.079 -0.651 1.00 91.75 172 ILE A O 1
ATOM 1307 N N . THR A 1 173 ? 4.616 -11.603 -2.231 1.00 91.50 173 THR A N 1
ATOM 1308 C CA . THR A 1 173 ? 4.396 -10.422 -1.401 1.00 91.50 173 THR A CA 1
ATOM 1309 C C . THR A 1 173 ? 2.920 -10.236 -1.085 1.00 91.50 173 THR A C 1
ATOM 1311 O O . THR A 1 173 ? 2.546 -10.131 0.081 1.00 91.50 173 THR A O 1
ATOM 1314 N N . GLY A 1 174 ? 2.036 -10.316 -2.081 1.00 91.94 174 GLY A N 1
ATOM 1315 C CA . GLY A 1 174 ? 0.603 -10.077 -1.876 1.00 91.94 174 GLY A CA 1
ATOM 1316 C C . GLY A 1 174 ? -0.094 -11.137 -1.017 1.00 91.94 174 GLY A C 1
ATOM 1317 O O . GLY A 1 174 ? -0.777 -10.818 -0.035 1.00 91.94 174 GLY A O 1
ATOM 1318 N N . ILE A 1 175 ? 0.058 -12.421 -1.352 1.00 93.25 175 ILE A N 1
ATOM 1319 C CA . ILE A 1 175 ? -0.650 -13.510 -0.658 1.00 93.25 175 ILE A CA 1
ATOM 1320 C C . ILE A 1 175 ? 0.141 -14.013 0.551 1.00 93.25 175 ILE A C 1
ATOM 1322 O O . ILE A 1 175 ? -0.404 -14.046 1.662 1.00 93.25 175 ILE A O 1
ATOM 1326 N N . ILE A 1 176 ? 1.389 -14.448 0.356 1.00 93.06 176 ILE A N 1
ATOM 1327 C CA . ILE A 1 176 ? 2.159 -15.102 1.424 1.00 93.06 176 ILE A CA 1
ATOM 1328 C C . ILE A 1 176 ? 2.545 -14.087 2.497 1.00 93.06 176 ILE A C 1
ATOM 1330 O O . ILE A 1 176 ? 2.294 -14.351 3.675 1.00 93.06 176 ILE A O 1
ATOM 1334 N N . PHE A 1 177 ? 3.090 -12.934 2.109 1.00 91.44 177 PHE A N 1
ATOM 1335 C CA . PHE A 1 177 ? 3.556 -11.910 3.046 1.00 91.44 177 PHE A CA 1
ATOM 1336 C C . PHE A 1 177 ? 2.541 -10.802 3.327 1.00 91.44 177 PHE A C 1
ATOM 1338 O O . PHE A 1 177 ? 2.667 -10.156 4.356 1.00 91.44 177 PHE A O 1
ATOM 1345 N N . GLY A 1 178 ? 1.485 -10.642 2.528 1.00 94.25 178 GLY A N 1
ATOM 1346 C CA . GLY A 1 178 ? 0.428 -9.654 2.748 1.00 94.25 178 GLY A CA 1
ATOM 1347 C C . GLY A 1 178 ? -0.786 -10.244 3.465 1.00 94.25 178 GLY A C 1
ATOM 1348 O O . GLY A 1 178 ? -1.091 -9.889 4.609 1.00 94.25 178 GLY A O 1
ATOM 1349 N N . VAL A 1 179 ? -1.495 -11.176 2.818 1.00 96.25 179 VAL A N 1
ATOM 1350 C CA . VAL A 1 179 ? -2.752 -11.756 3.335 1.00 96.25 179 VAL A CA 1
ATOM 1351 C C . VAL A 1 179 ? -2.537 -12.558 4.620 1.00 96.25 179 VAL A C 1
ATOM 1353 O O . VAL A 1 179 ? -3.271 -12.350 5.594 1.00 96.25 179 VAL A O 1
ATOM 1356 N N . LEU A 1 180 ? -1.578 -13.494 4.647 1.00 95.31 180 LEU A N 1
ATOM 1357 C CA . LEU A 1 180 ? -1.413 -14.386 5.805 1.00 95.31 180 LEU A CA 1
ATOM 1358 C C . LEU A 1 180 ? -1.048 -13.619 7.085 1.00 95.31 180 LEU A C 1
ATOM 1360 O O . LEU A 1 180 ? -1.719 -13.839 8.105 1.00 95.31 180 LEU A O 1
ATOM 1364 N N . PRO A 1 181 ? -0.071 -12.692 7.078 1.00 95.06 181 PRO A N 1
ATOM 1365 C CA . PRO A 1 181 ? 0.254 -11.935 8.276 1.00 95.06 181 PRO A CA 1
ATOM 1366 C C . PRO A 1 181 ? -0.861 -10.952 8.637 1.00 95.06 181 PRO A C 1
ATOM 1368 O O . PRO A 1 181 ? -1.187 -10.833 9.816 1.00 95.06 181 PRO A O 1
ATOM 1371 N N . THR A 1 182 ? -1.548 -10.340 7.665 1.00 96.19 182 THR A N 1
ATOM 1372 C CA . THR A 1 182 ? -2.702 -9.460 7.939 1.00 96.19 182 THR A CA 1
ATOM 1373 C C . THR A 1 182 ? -3.813 -10.205 8.686 1.00 96.19 182 THR A C 1
ATOM 1375 O O . THR A 1 182 ? -4.315 -9.727 9.707 1.00 96.19 182 THR A O 1
ATOM 1378 N N . LEU A 1 183 ? -4.153 -11.425 8.255 1.00 96.50 183 LEU A N 1
ATOM 1379 C CA . LEU A 1 183 ? -5.117 -12.291 8.945 1.00 96.50 183 LEU A CA 1
ATOM 1380 C C . LEU A 1 183 ? -4.688 -12.662 10.368 1.00 96.50 183 LEU A C 1
ATOM 1382 O O . LEU A 1 183 ? -5.534 -12.891 11.238 1.00 96.50 183 LEU A O 1
ATOM 1386 N N . TYR A 1 184 ? -3.382 -12.756 10.604 1.00 95.62 184 TYR A N 1
ATOM 1387 C CA . TYR A 1 184 ? -2.824 -13.091 11.904 1.00 95.62 184 TYR A CA 1
ATOM 1388 C C . TYR A 1 184 ? -2.767 -11.883 12.852 1.00 95.62 184 TYR A C 1
ATOM 1390 O O . TYR A 1 184 ? -3.105 -12.021 14.036 1.00 95.62 184 TYR A O 1
ATOM 1398 N N . PHE A 1 185 ? -2.334 -10.725 12.352 1.00 96.19 185 PHE A N 1
ATOM 1399 C CA . PHE A 1 185 ? -2.001 -9.544 13.145 1.00 96.19 185 PHE A CA 1
ATOM 1400 C C . PHE A 1 185 ? -3.194 -8.628 13.397 1.00 96.19 185 PHE A C 1
ATOM 1402 O O . PHE A 1 185 ? -3.362 -8.208 14.543 1.00 96.19 185 PHE A O 1
ATOM 1409 N N . VAL A 1 186 ? -4.062 -8.377 12.407 1.00 95.75 186 VAL A N 1
ATOM 1410 C CA . VAL A 1 186 ? -5.198 -7.449 12.579 1.00 95.75 186 VAL A CA 1
ATOM 1411 C C . VAL A 1 186 ? -6.060 -7.824 13.794 1.00 95.75 186 VAL A C 1
ATOM 1413 O O . VAL A 1 186 ? -6.204 -6.986 14.685 1.00 95.75 186 VAL A O 1
ATOM 1416 N N . PRO A 1 187 ? -6.539 -9.076 13.958 1.00 92.19 187 PRO A N 1
ATOM 1417 C CA . PRO A 1 187 ? -7.380 -9.423 15.107 1.00 92.19 187 PRO A CA 1
ATOM 1418 C C . PRO A 1 187 ? -6.634 -9.403 16.450 1.00 92.19 187 PRO A C 1
ATOM 1420 O O . PRO A 1 187 ? -7.257 -9.327 17.506 1.00 92.19 187 PRO A O 1
ATOM 1423 N N . ARG A 1 188 ? -5.299 -9.523 16.437 1.00 93.62 188 ARG A N 1
ATOM 1424 C CA . ARG A 1 188 ? -4.469 -9.547 17.653 1.00 93.62 188 ARG A CA 1
ATOM 1425 C C . ARG A 1 188 ? -4.093 -8.162 18.151 1.00 93.62 188 ARG A C 1
ATOM 1427 O O . ARG A 1 188 ? -3.850 -8.021 19.355 1.00 93.62 188 ARG A O 1
ATOM 1434 N N . LEU A 1 189 ? -3.971 -7.213 17.231 1.00 93.69 189 LEU A N 1
ATOM 1435 C CA . LEU A 1 189 ? -3.561 -5.836 17.484 1.00 93.69 189 LEU A CA 1
ATOM 1436 C C . LEU A 1 189 ? -4.759 -4.902 17.659 1.00 93.69 189 LEU A C 1
ATOM 1438 O O . LEU A 1 189 ? -4.639 -3.905 18.372 1.00 93.69 189 LEU A O 1
ATOM 1442 N N . TYR A 1 190 ? -5.909 -5.266 17.086 1.00 92.31 190 TYR A N 1
ATOM 1443 C CA . TYR A 1 190 ? -7.170 -4.570 17.299 1.00 92.31 190 TYR A CA 1
ATOM 1444 C C . TYR A 1 190 ? -7.507 -4.449 18.789 1.00 92.31 190 TYR A C 1
ATOM 1446 O O . TYR A 1 190 ? -7.467 -5.428 19.543 1.00 92.31 190 TYR A O 1
ATOM 1454 N N . GLY A 1 191 ? -7.818 -3.229 19.223 1.00 89.50 191 GLY A N 1
ATOM 1455 C CA . GLY A 1 191 ? -8.126 -2.919 20.616 1.00 89.50 191 GLY A CA 1
ATOM 1456 C C . GLY A 1 191 ? -6.905 -2.818 21.531 1.00 89.50 191 GLY A C 1
ATOM 1457 O O . GLY A 1 191 ? -7.077 -2.607 22.731 1.00 89.50 191 GLY A O 1
ATOM 1458 N N . LYS A 1 192 ? -5.682 -2.955 21.002 1.00 91.50 192 LYS A N 1
ATOM 1459 C CA . LYS A 1 192 ? -4.429 -2.783 21.758 1.00 91.50 192 LYS A CA 1
ATOM 1460 C C . LYS A 1 192 ? -3.627 -1.589 21.267 1.00 91.50 192 LYS A C 1
ATOM 1462 O O . LYS A 1 192 ? -3.185 -0.797 22.093 1.00 91.50 192 LYS A O 1
ATOM 1467 N N . LEU A 1 193 ? -3.468 -1.440 19.950 1.00 88.81 193 LEU A N 1
ATOM 1468 C CA . LEU A 1 193 ? -2.691 -0.340 19.375 1.00 88.81 193 LEU A CA 1
ATOM 1469 C C . LEU A 1 193 ? -3.407 1.004 19.517 1.00 88.81 193 LEU A C 1
ATOM 1471 O O . LEU A 1 193 ? -2.796 1.988 19.925 1.00 88.81 193 LEU A O 1
ATOM 1475 N N . GLU A 1 194 ? -4.708 1.056 19.240 1.00 88.69 194 GLU A N 1
ATOM 1476 C CA . GLU A 1 194 ? -5.474 2.304 19.263 1.00 88.69 194 GLU A CA 1
ATOM 1477 C C . GLU A 1 194 ? -5.492 2.944 20.665 1.00 88.69 194 GLU A C 1
ATOM 1479 O O . GLU A 1 194 ? -5.175 4.136 20.768 1.00 88.69 194 GLU A O 1
ATOM 1484 N N . PRO A 1 195 ? -5.743 2.193 21.764 1.00 86.56 195 PRO A N 1
ATOM 1485 C CA . PRO A 1 195 ? -5.704 2.755 23.114 1.00 86.56 195 PRO A CA 1
ATOM 1486 C C . PRO A 1 195 ? -4.322 3.250 23.543 1.00 86.56 195 PRO A C 1
ATOM 1488 O O . PRO A 1 195 ? -4.239 4.244 24.265 1.00 86.56 195 PRO A O 1
ATOM 1491 N N . MET A 1 196 ? -3.240 2.607 23.085 1.00 86.38 196 MET A N 1
ATOM 1492 C CA . MET A 1 196 ? -1.870 3.055 23.372 1.00 86.38 196 MET A CA 1
ATOM 1493 C C . MET A 1 196 ? -1.569 4.429 22.760 1.00 86.38 196 MET A C 1
ATOM 1495 O O . MET A 1 196 ? -0.784 5.188 23.320 1.00 86.38 196 MET A O 1
ATOM 1499 N N . LEU A 1 197 ? -2.244 4.777 21.663 1.00 84.75 197 LEU A N 1
ATOM 1500 C CA . LEU A 1 197 ? -2.148 6.081 20.997 1.00 84.75 197 LEU A CA 1
ATOM 1501 C C . LEU A 1 197 ? -3.218 7.078 21.487 1.00 84.75 197 LEU A C 1
ATOM 1503 O O . LEU A 1 197 ? -3.367 8.175 20.945 1.00 84.75 197 LEU A O 1
ATOM 1507 N N . GLY A 1 198 ? -4.002 6.711 22.507 1.00 84.00 198 GLY A N 1
ATOM 1508 C CA . GLY A 1 198 ? -5.095 7.537 23.025 1.00 84.00 198 GLY A CA 1
ATOM 1509 C C . GLY A 1 198 ? -6.269 7.684 22.048 1.00 84.00 198 GLY A C 1
ATOM 1510 O O . GLY A 1 198 ? -6.998 8.686 22.088 1.00 84.00 198 GLY A O 1
ATOM 1511 N N . ILE A 1 199 ? -6.446 6.714 21.149 1.00 86.88 199 ILE A N 1
ATOM 1512 C CA . ILE A 1 199 ? -7.516 6.644 20.150 1.00 86.88 199 ILE A CA 1
ATOM 1513 C C . ILE A 1 199 ? -8.475 5.516 20.544 1.00 86.88 199 ILE A C 1
ATOM 1515 O O . ILE A 1 199 ? -8.100 4.540 21.193 1.00 86.88 199 ILE A O 1
ATOM 1519 N N . LYS A 1 200 ? -9.755 5.669 20.205 1.00 86.50 200 LYS A N 1
ATOM 1520 C CA . LYS A 1 200 ? -10.716 4.581 20.385 1.00 86.50 200 LYS A CA 1
ATOM 1521 C C . LYS A 1 200 ? -10.505 3.529 19.290 1.00 86.50 200 LYS A C 1
ATOM 1523 O O . LYS A 1 200 ? -10.271 3.931 18.151 1.00 86.50 200 LYS A O 1
ATOM 1528 N N . PRO A 1 201 ? -10.611 2.228 19.608 1.00 87.50 201 PRO A N 1
ATOM 1529 C CA . PRO A 1 201 ? -10.607 1.181 18.594 1.00 87.50 201 PRO A CA 1
ATOM 1530 C C . PRO A 1 201 ? -11.692 1.415 17.545 1.00 87.50 201 PRO A C 1
ATOM 1532 O O . PRO A 1 201 ? -12.745 1.981 17.851 1.00 87.50 201 PRO A O 1
ATOM 1535 N N . ARG A 1 202 ? -11.422 0.980 16.315 1.00 86.12 202 ARG A N 1
ATOM 1536 C CA . ARG A 1 202 ? -12.346 1.117 15.186 1.00 86.12 202 ARG A CA 1
ATOM 1537 C C . ARG A 1 202 ? -13.672 0.412 15.468 1.00 86.12 202 ARG A C 1
ATOM 1539 O O . ARG A 1 202 ? -13.698 -0.789 15.690 1.00 86.12 202 ARG A O 1
ATOM 1546 N N . GLU A 1 203 ? -14.782 1.138 15.407 1.00 82.62 203 GLU A N 1
ATOM 1547 C CA . GLU A 1 203 ? -16.108 0.538 15.571 1.00 82.62 203 GLU A CA 1
ATOM 1548 C C . GLU A 1 203 ? -16.529 -0.223 14.303 1.00 82.62 203 GLU A C 1
ATOM 1550 O O . GLU A 1 203 ? -16.235 0.198 13.181 1.00 82.62 203 GLU A O 1
ATOM 1555 N N . ILE A 1 204 ? -17.227 -1.348 14.489 1.00 82.69 204 ILE A N 1
ATOM 1556 C CA . ILE A 1 204 ? -17.817 -2.112 13.386 1.00 82.69 204 ILE A CA 1
ATOM 1557 C C . ILE A 1 204 ? -19.032 -1.336 12.876 1.00 82.69 204 ILE A C 1
ATOM 1559 O O . ILE A 1 204 ? -20.003 -1.150 13.609 1.00 82.69 204 ILE A O 1
ATOM 1563 N N . ASP A 1 205 ? -18.984 -0.907 11.617 1.00 80.81 205 ASP A N 1
ATOM 1564 C CA . ASP A 1 205 ? -20.077 -0.184 10.966 1.00 80.81 205 ASP A CA 1
ATOM 1565 C C . ASP A 1 205 ? -20.494 -0.891 9.674 1.00 80.81 205 ASP A C 1
ATOM 1567 O O . ASP A 1 205 ? -19.936 -0.669 8.596 1.00 80.81 205 ASP A O 1
ATOM 1571 N N . ASP A 1 206 ? -21.515 -1.740 9.779 1.00 78.31 206 ASP A N 1
ATOM 1572 C CA . ASP A 1 206 ? -22.072 -2.457 8.632 1.00 78.31 206 ASP A CA 1
ATOM 1573 C C . ASP A 1 206 ? -22.795 -1.540 7.636 1.00 78.31 206 ASP A C 1
ATOM 1575 O O . ASP A 1 206 ? -22.884 -1.890 6.452 1.00 78.31 206 ASP A O 1
ATOM 1579 N N . SER A 1 207 ? -23.276 -0.378 8.095 1.00 79.69 207 SER A N 1
ATOM 1580 C CA . SER A 1 207 ? -24.049 0.587 7.304 1.00 79.69 207 SER A CA 1
ATOM 1581 C C . SER A 1 207 ? -23.179 1.469 6.411 1.00 79.69 207 SER A C 1
ATOM 1583 O O . SER A 1 207 ? -23.660 2.039 5.427 1.00 79.69 207 SER A O 1
ATOM 1585 N N . ARG A 1 208 ? -21.880 1.540 6.709 1.00 84.31 208 ARG A N 1
ATOM 1586 C CA . ARG A 1 208 ? -20.902 2.271 5.915 1.00 84.31 208 ARG A CA 1
ATOM 1587 C C . ARG A 1 208 ? -20.820 1.727 4.493 1.00 84.31 208 ARG A C 1
ATOM 1589 O O . ARG A 1 208 ? -20.588 0.537 4.274 1.00 84.31 208 ARG A O 1
ATOM 1596 N N . ASN A 1 209 ? -20.898 2.631 3.517 1.00 85.75 209 ASN A N 1
ATOM 1597 C CA . ASN A 1 209 ? -20.454 2.333 2.161 1.00 85.75 209 ASN A CA 1
ATOM 1598 C C . ASN A 1 209 ? -18.909 2.347 2.129 1.00 85.75 209 ASN A C 1
ATOM 1600 O O . ASN A 1 209 ? -18.326 3.424 2.305 1.00 85.75 209 ASN A O 1
ATOM 1604 N N . PRO A 1 210 ? -18.235 1.197 1.926 1.00 86.06 210 PRO A N 1
ATOM 1605 C CA . PRO A 1 210 ? -16.774 1.142 1.912 1.00 86.06 210 PRO A CA 1
ATOM 1606 C C . PRO A 1 210 ? -16.191 1.937 0.735 1.00 86.06 210 PRO A C 1
ATOM 1608 O O . PRO A 1 210 ? -15.187 2.630 0.898 1.00 86.06 210 PRO A O 1
ATOM 1611 N N . LEU A 1 211 ? -16.872 1.923 -0.416 1.00 88.62 211 LEU A N 1
ATOM 1612 C CA . LEU A 1 211 ? -16.437 2.554 -1.662 1.00 88.62 211 LEU A CA 1
ATOM 1613 C C . LEU A 1 211 ? -17.481 3.576 -2.143 1.00 88.62 211 LEU A C 1
ATOM 1615 O O . LEU A 1 211 ? -18.272 3.298 -3.047 1.00 88.62 211 LEU A O 1
ATOM 1619 N N . PRO A 1 212 ? -17.533 4.777 -1.538 1.00 90.50 212 PRO A N 1
ATOM 1620 C CA . PRO A 1 212 ? -18.324 5.866 -2.094 1.00 90.50 212 PRO A CA 1
ATOM 1621 C C . PRO A 1 212 ? -17.710 6.342 -3.415 1.00 90.50 212 PRO A C 1
ATOM 1623 O O . PRO A 1 212 ? -16.503 6.235 -3.623 1.00 90.50 212 PRO A O 1
ATOM 1626 N N . ILE A 1 213 ? -18.527 6.962 -4.270 1.00 88.50 213 ILE A N 1
ATOM 1627 C CA . ILE A 1 213 ? -18.106 7.403 -5.610 1.00 88.50 213 ILE A CA 1
ATOM 1628 C C . ILE A 1 213 ? -16.856 8.298 -5.591 1.00 88.50 213 ILE A C 1
ATOM 1630 O O . ILE A 1 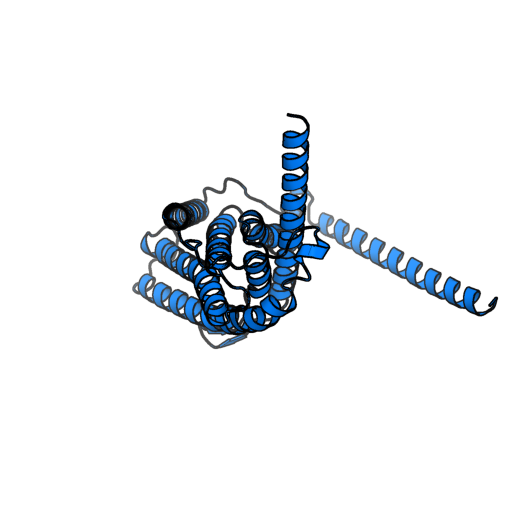213 ? -16.018 8.202 -6.477 1.00 88.50 213 ILE A O 1
ATOM 1634 N N . ALA A 1 214 ? -16.688 9.116 -4.547 1.00 86.62 214 ALA A N 1
ATOM 1635 C CA . ALA A 1 214 ? -15.517 9.971 -4.374 1.00 86.62 214 ALA A CA 1
ATOM 1636 C C . ALA A 1 214 ? -14.211 9.174 -4.218 1.00 86.62 214 ALA A C 1
ATOM 1638 O O . ALA A 1 214 ? -13.178 9.607 -4.711 1.00 86.62 214 ALA A O 1
ATOM 1639 N N . VAL A 1 215 ? -14.255 8.009 -3.562 1.00 90.94 215 VAL A N 1
ATOM 1640 C CA . VAL A 1 215 ? -13.085 7.130 -3.405 1.00 90.94 215 VAL A CA 1
ATOM 1641 C C . VAL A 1 215 ? -12.758 6.450 -4.730 1.00 90.94 215 VAL A C 1
ATOM 1643 O O . VAL A 1 215 ? -11.595 6.394 -5.104 1.00 90.94 215 VAL A O 1
ATOM 1646 N N . THR A 1 216 ? -13.768 6.002 -5.478 1.00 90.81 216 THR A N 1
ATOM 1647 C CA . THR A 1 216 ? -13.564 5.423 -6.814 1.00 90.81 216 THR A CA 1
ATOM 1648 C C . THR A 1 216 ? -12.990 6.446 -7.794 1.00 90.81 216 THR A C 1
ATOM 1650 O O . THR A 1 216 ? -12.047 6.140 -8.513 1.00 90.81 216 THR A O 1
ATOM 1653 N N . ILE A 1 217 ? -13.512 7.677 -7.793 1.00 88.62 217 ILE A N 1
ATOM 1654 C CA . ILE A 1 217 ? -12.959 8.783 -8.588 1.00 88.62 217 ILE A CA 1
ATOM 1655 C C . ILE A 1 217 ? -11.527 9.092 -8.139 1.00 88.62 217 ILE A C 1
ATOM 1657 O O . ILE A 1 217 ? -10.656 9.265 -8.983 1.00 88.62 217 ILE A O 1
ATOM 1661 N N . GLY A 1 218 ? -11.272 9.113 -6.827 1.00 89.25 218 GLY A N 1
ATOM 1662 C CA . GLY A 1 218 ? -9.931 9.284 -6.270 1.00 89.25 218 GLY A CA 1
ATOM 1663 C C . GLY A 1 218 ? -8.948 8.221 -6.763 1.00 89.25 218 GLY A C 1
ATOM 1664 O O . GLY A 1 218 ? -7.846 8.575 -7.157 1.00 89.25 218 GLY A O 1
ATOM 1665 N N . ALA A 1 219 ? -9.369 6.956 -6.834 1.00 93.19 219 ALA A N 1
ATOM 1666 C CA . ALA A 1 219 ? -8.542 5.870 -7.354 1.00 93.19 219 ALA A CA 1
ATOM 1667 C C . ALA A 1 219 ? -8.202 6.050 -8.840 1.00 93.19 219 ALA A C 1
ATOM 1669 O O . ALA A 1 219 ? -7.051 5.894 -9.229 1.00 93.19 219 ALA A O 1
ATOM 1670 N N . VAL A 1 220 ? -9.177 6.453 -9.661 1.00 93.81 220 VAL A N 1
ATOM 1671 C CA . VAL A 1 220 ? -8.934 6.762 -11.082 1.00 93.81 220 VAL A CA 1
ATOM 1672 C C . VAL A 1 220 ? -7.967 7.939 -11.232 1.00 93.81 220 VAL A C 1
ATOM 1674 O O . VAL A 1 220 ? -7.059 7.888 -12.055 1.00 93.81 220 VAL A O 1
ATOM 1677 N N . ILE A 1 221 ? -8.136 8.990 -10.424 1.00 91.38 221 ILE A N 1
ATOM 1678 C CA . ILE A 1 221 ? -7.228 10.142 -10.420 1.00 91.38 221 ILE A CA 1
ATOM 1679 C C . ILE A 1 221 ? -5.820 9.719 -9.994 1.00 91.38 221 ILE A C 1
ATOM 1681 O O . ILE A 1 221 ? -4.863 10.169 -10.612 1.00 91.38 221 ILE A O 1
ATOM 1685 N N . ALA A 1 222 ? -5.686 8.856 -8.985 1.00 93.12 222 ALA A N 1
ATOM 1686 C CA . ALA A 1 222 ? -4.394 8.358 -8.527 1.00 93.12 222 ALA A CA 1
ATOM 1687 C C . ALA A 1 222 ? -3.649 7.618 -9.644 1.00 93.12 222 ALA A C 1
ATOM 1689 O O . ALA A 1 222 ? -2.488 7.922 -9.872 1.00 93.12 222 ALA A O 1
ATOM 1690 N N . VAL A 1 223 ? -4.329 6.747 -10.401 1.00 94.62 223 VAL A N 1
ATOM 1691 C CA . VAL A 1 223 ? -3.718 6.074 -11.561 1.00 94.62 223 VAL A CA 1
ATOM 1692 C C . VAL A 1 223 ? -3.275 7.090 -12.612 1.00 94.62 223 VAL A C 1
ATOM 1694 O O . VAL A 1 223 ? -2.128 7.061 -13.030 1.00 94.62 223 VAL A O 1
ATOM 1697 N N . ILE A 1 224 ? -4.138 8.042 -12.992 1.00 90.81 224 ILE A N 1
ATOM 1698 C CA . ILE A 1 224 ? -3.785 9.074 -13.986 1.00 90.81 224 ILE A CA 1
ATOM 1699 C C . ILE A 1 224 ? -2.576 9.900 -13.528 1.00 90.81 224 ILE A C 1
ATOM 1701 O O . ILE A 1 224 ? -1.691 10.195 -14.331 1.00 90.81 224 ILE A O 1
ATOM 1705 N N . LEU A 1 225 ? -2.545 10.299 -12.254 1.00 90.94 225 LEU A N 1
ATOM 1706 C CA . LEU A 1 225 ? -1.441 11.067 -11.687 1.00 90.94 225 LEU A CA 1
ATOM 1707 C C . LEU A 1 225 ? -0.160 10.235 -11.615 1.00 90.94 225 LEU A C 1
ATOM 1709 O O . LEU A 1 225 ? 0.873 10.745 -12.031 1.00 90.94 225 LEU A O 1
ATOM 1713 N N . GLY A 1 226 ? -0.239 8.979 -11.169 1.00 91.75 226 GLY A N 1
ATOM 1714 C CA . GLY A 1 226 ? 0.878 8.033 -11.159 1.00 91.75 226 GLY A CA 1
ATOM 1715 C C . GLY A 1 226 ? 1.476 7.877 -12.553 1.00 91.75 226 GLY A C 1
ATOM 1716 O O . GLY A 1 226 ? 2.637 8.211 -12.747 1.00 91.75 226 GLY A O 1
ATOM 1717 N N . THR A 1 227 ? 0.655 7.555 -13.560 1.00 90.25 227 THR A N 1
ATOM 1718 C CA . THR A 1 227 ? 1.094 7.474 -14.966 1.00 90.25 227 THR A CA 1
ATOM 1719 C C . THR A 1 227 ? 1.736 8.776 -15.446 1.00 90.25 227 THR A C 1
ATOM 1721 O O . THR A 1 227 ? 2.742 8.762 -16.146 1.00 90.25 227 THR A O 1
ATOM 1724 N N . THR A 1 228 ? 1.161 9.927 -15.084 1.00 88.62 228 THR A N 1
ATOM 1725 C CA . THR A 1 228 ? 1.701 11.230 -15.494 1.00 88.62 228 THR A CA 1
ATOM 1726 C C . THR A 1 228 ? 3.080 11.471 -14.885 1.00 88.62 228 THR A C 1
ATOM 1728 O O . THR A 1 228 ? 3.980 11.915 -15.589 1.00 88.62 228 THR A O 1
ATOM 1731 N N . VAL A 1 229 ? 3.249 11.185 -13.593 1.00 88.94 229 VAL A N 1
ATOM 1732 C CA . VAL A 1 229 ? 4.523 11.336 -12.878 1.00 88.94 229 VAL A CA 1
ATOM 1733 C C . VAL A 1 229 ? 5.573 10.387 -13.445 1.00 88.94 229 VAL A C 1
ATOM 1735 O O . VAL A 1 229 ? 6.649 10.846 -13.820 1.00 88.94 229 VAL A O 1
ATOM 1738 N N . ALA A 1 230 ? 5.216 9.115 -13.608 1.00 88.19 230 ALA A N 1
ATOM 1739 C CA . ALA A 1 230 ? 6.047 8.077 -14.200 1.00 88.19 230 ALA A CA 1
ATOM 1740 C C . ALA A 1 230 ? 6.604 8.494 -15.565 1.00 88.19 230 ALA A C 1
ATOM 1742 O O . ALA A 1 230 ? 7.806 8.471 -15.813 1.00 88.19 230 ALA A O 1
ATOM 1743 N N . PHE A 1 231 ? 5.718 8.962 -16.447 1.00 87.19 231 PHE A N 1
ATOM 1744 C CA . PHE A 1 231 ? 6.092 9.366 -17.798 1.00 87.19 231 PHE A CA 1
ATOM 1745 C C . PHE A 1 231 ? 6.935 10.642 -17.800 1.00 87.19 231 PHE A C 1
ATO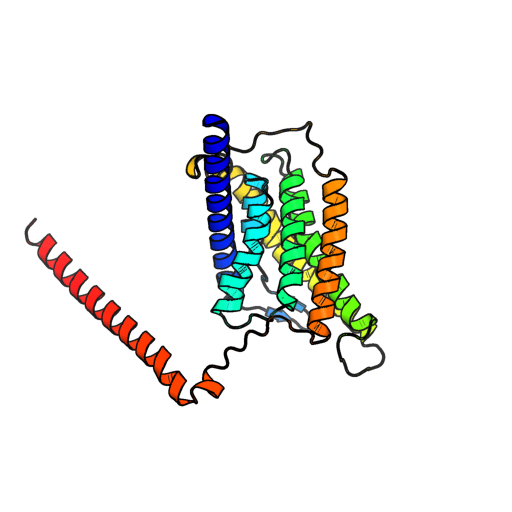M 1747 O O . PHE A 1 231 ? 7.857 10.762 -18.599 1.00 87.19 231 PHE A O 1
ATOM 1754 N N . ILE A 1 232 ? 6.635 11.610 -16.928 1.00 84.62 232 ILE A N 1
ATOM 1755 C CA . ILE A 1 232 ? 7.436 12.837 -16.786 1.00 84.62 232 ILE A CA 1
ATOM 1756 C C . ILE A 1 232 ? 8.855 12.509 -16.315 1.00 84.62 232 ILE A C 1
ATOM 1758 O O . ILE A 1 232 ? 9.804 13.091 -16.846 1.00 84.62 232 ILE A O 1
ATOM 1762 N N . SER A 1 233 ? 8.981 11.590 -15.356 1.00 84.94 233 SER A N 1
ATOM 1763 C CA . SER A 1 233 ? 10.270 11.119 -14.852 1.00 84.94 233 SER A CA 1
ATOM 1764 C C . SER A 1 233 ? 11.082 10.458 -15.965 1.00 84.94 233 SER A C 1
ATOM 1766 O O . SER A 1 233 ? 12.210 10.867 -16.221 1.00 84.94 233 SER A O 1
ATOM 1768 N N . GLU A 1 234 ? 10.474 9.530 -16.708 1.00 82.81 234 GLU A N 1
ATOM 1769 C CA . GLU A 1 234 ? 11.143 8.802 -17.796 1.00 82.81 234 GLU A CA 1
ATOM 1770 C C . GLU A 1 234 ? 11.536 9.715 -18.973 1.00 82.81 234 GLU A C 1
ATOM 1772 O O . GLU A 1 234 ? 12.574 9.548 -19.608 1.00 82.81 234 GLU A O 1
ATOM 1777 N N . MET A 1 235 ? 10.757 10.772 -19.233 1.00 80.50 235 MET A N 1
ATOM 1778 C CA . MET A 1 235 ? 11.119 11.811 -20.209 1.00 80.50 235 MET A CA 1
ATOM 1779 C C . MET A 1 235 ? 12.315 12.683 -19.774 1.00 80.50 235 MET A C 1
ATOM 1781 O O . MET A 1 235 ? 12.694 13.602 -20.506 1.00 80.50 235 MET A O 1
ATOM 1785 N N . GLY A 1 236 ? 12.901 12.446 -18.596 1.00 69.88 236 GLY A N 1
ATOM 1786 C CA . GLY A 1 236 ? 14.045 13.192 -18.072 1.00 69.88 236 GLY A CA 1
ATOM 1787 C C . GLY A 1 236 ? 13.690 14.593 -17.573 1.00 69.88 236 GLY A C 1
ATOM 1788 O O . GLY A 1 236 ? 14.568 15.445 -17.429 1.00 69.88 236 GLY A O 1
ATOM 1789 N N . ILE A 1 237 ? 12.409 14.875 -17.308 1.00 67.12 237 ILE A N 1
ATOM 1790 C CA . ILE A 1 237 ? 11.976 16.136 -16.691 1.00 67.12 237 ILE A CA 1
ATOM 1791 C C . ILE A 1 237 ? 12.077 15.970 -15.167 1.00 67.12 237 ILE A C 1
ATOM 1793 O O . ILE A 1 237 ? 11.083 16.027 -14.445 1.00 67.12 237 ILE A O 1
ATOM 1797 N N . ASN A 1 238 ? 13.293 15.746 -14.664 1.00 57.59 238 ASN A N 1
ATOM 1798 C CA . ASN A 1 238 ? 13.556 15.633 -13.231 1.00 57.59 238 ASN A CA 1
ATOM 1799 C C . ASN A 1 238 ? 13.483 17.019 -12.579 1.00 57.59 238 ASN A C 1
ATOM 1801 O O . ASN A 1 238 ? 14.366 17.859 -12.723 1.00 57.59 238 ASN A O 1
ATOM 1805 N N . ILE A 1 239 ? 12.389 17.288 -11.861 1.00 55.34 239 ILE A N 1
ATOM 1806 C CA . ILE A 1 239 ? 12.202 18.543 -11.104 1.00 55.34 239 ILE A CA 1
ATOM 1807 C C . ILE A 1 239 ? 13.007 18.504 -9.790 1.00 55.34 239 ILE A C 1
ATOM 1809 O O . ILE A 1 239 ? 13.341 19.550 -9.232 1.00 55.34 239 ILE A O 1
ATOM 1813 N N . ILE A 1 240 ? 13.320 17.301 -9.296 1.00 53.31 240 ILE A N 1
ATOM 1814 C CA . ILE A 1 240 ? 14.095 17.047 -8.079 1.00 53.31 240 ILE A CA 1
ATOM 1815 C C . ILE A 1 240 ? 15.113 15.952 -8.411 1.00 53.31 240 ILE A C 1
ATOM 1817 O O . ILE A 1 240 ? 14.777 14.775 -8.410 1.00 53.31 240 ILE A O 1
ATOM 1821 N N . GLU A 1 241 ? 16.342 16.354 -8.721 1.00 55.97 241 GLU A N 1
ATOM 1822 C CA . GLU A 1 241 ? 17.479 15.454 -8.928 1.00 55.97 241 GLU A CA 1
ATOM 1823 C C . GLU A 1 241 ? 18.285 15.430 -7.623 1.00 55.97 241 GLU A C 1
ATOM 1825 O O . GLU A 1 241 ? 18.874 16.438 -7.216 1.00 55.97 241 GLU A O 1
ATOM 1830 N N . TRP A 1 242 ? 18.220 14.315 -6.893 1.00 55.50 242 TRP A N 1
ATOM 1831 C CA . TRP A 1 242 ? 19.088 14.095 -5.743 1.00 55.50 242 TRP A CA 1
ATOM 1832 C C . TRP A 1 242 ? 20.344 13.398 -6.242 1.00 55.50 242 TRP A C 1
ATOM 1834 O O . TRP A 1 242 ? 20.365 12.195 -6.455 1.00 55.50 242 TRP A O 1
ATOM 1844 N N . GLU A 1 243 ? 21.396 14.171 -6.454 1.00 55.78 243 GLU A N 1
ATOM 1845 C CA . GLU A 1 243 ? 22.707 13.624 -6.766 1.00 55.78 243 GLU A CA 1
ATOM 1846 C C . GLU A 1 243 ? 23.524 13.660 -5.471 1.00 55.78 243 GLU A C 1
ATOM 1848 O O . GLU A 1 243 ? 23.811 14.738 -4.929 1.00 55.78 243 GLU A O 1
ATOM 1853 N N . ALA A 1 244 ? 23.896 12.486 -4.949 1.00 52.41 244 ALA A N 1
ATOM 1854 C CA . ALA A 1 244 ? 24.874 12.340 -3.868 1.00 52.41 244 ALA A CA 1
ATOM 1855 C C . ALA A 1 244 ? 26.285 12.661 -4.374 1.00 52.41 244 ALA A C 1
ATOM 1857 O O . ALA A 1 244 ? 27.239 11.914 -4.163 1.00 52.41 244 ALA A O 1
ATOM 1858 N N . ASP A 1 245 ? 26.423 13.803 -5.035 1.00 54.72 245 ASP A N 1
ATOM 1859 C CA . ASP A 1 245 ? 27.611 14.214 -5.754 1.00 54.72 245 ASP A CA 1
ATOM 1860 C C . ASP A 1 245 ? 28.666 14.811 -4.806 1.00 54.72 245 ASP A C 1
ATOM 1862 O O . ASP A 1 245 ? 29.258 15.874 -5.001 1.00 54.72 245 ASP A O 1
ATOM 1866 N N . PHE A 1 246 ? 28.834 14.159 -3.658 1.00 58.28 246 PHE A N 1
ATOM 1867 C CA . PHE A 1 246 ? 29.796 14.545 -2.640 1.00 58.28 246 PHE A CA 1
ATOM 1868 C C . PHE A 1 246 ? 31.222 14.236 -3.098 1.00 58.28 246 PHE A C 1
ATOM 1870 O O . PHE A 1 246 ? 32.150 14.941 -2.707 1.00 58.28 246 PHE A O 1
ATOM 1877 N N . LEU A 1 247 ? 31.396 13.216 -3.939 1.00 56.91 247 LEU A N 1
ATOM 1878 C CA . LEU A 1 247 ? 32.687 12.862 -4.513 1.00 56.91 247 LEU A CA 1
ATOM 1879 C C . LEU A 1 247 ? 33.120 13.842 -5.606 1.00 56.91 247 LEU A C 1
ATOM 1881 O O . LEU A 1 247 ? 34.262 14.295 -5.531 1.00 56.91 247 LEU A O 1
ATOM 1885 N N . ASP A 1 248 ? 32.243 14.293 -6.510 1.00 64.44 248 ASP A N 1
ATOM 1886 C CA . ASP A 1 248 ? 32.678 15.283 -7.506 1.00 64.44 248 ASP A CA 1
ATOM 1887 C C . ASP A 1 248 ? 32.784 16.693 -6.900 1.00 64.44 248 ASP A C 1
ATOM 1889 O O . ASP A 1 248 ? 33.657 17.474 -7.291 1.00 64.44 248 ASP A O 1
ATOM 1893 N N . LYS A 1 249 ? 31.990 17.024 -5.866 1.00 62.66 249 LYS A N 1
ATOM 1894 C CA . LYS A 1 249 ? 32.088 18.325 -5.164 1.00 62.66 249 LYS A CA 1
ATOM 1895 C C . LYS A 1 249 ? 33.257 18.440 -4.188 1.00 62.66 249 LYS A C 1
ATOM 1897 O O . LYS A 1 249 ? 33.790 19.539 -4.024 1.00 62.66 249 LYS A O 1
ATOM 1902 N N . PHE A 1 250 ? 33.639 17.361 -3.502 1.00 67.06 250 PHE A N 1
ATOM 1903 C CA . PHE A 1 250 ? 34.667 17.392 -2.447 1.00 67.06 250 PHE A CA 1
ATOM 1904 C C . PHE A 1 250 ? 35.908 16.532 -2.755 1.00 67.06 250 PHE A C 1
ATOM 1906 O O . PHE A 1 250 ? 36.881 16.570 -1.993 1.00 67.06 250 PHE A O 1
ATOM 1913 N N . GLY A 1 251 ? 35.913 15.828 -3.890 1.00 74.88 251 GLY A N 1
ATOM 1914 C CA . GLY A 1 251 ? 36.980 14.944 -4.361 1.00 74.88 251 GLY A CA 1
ATOM 1915 C C . GLY A 1 251 ? 37.017 13.592 -3.642 1.00 74.88 251 GLY A C 1
ATOM 1916 O O . GLY A 1 251 ? 36.479 13.442 -2.545 1.00 74.88 251 GLY A O 1
ATOM 1917 N N . ASP A 1 252 ? 37.757 12.629 -4.206 1.00 75.38 252 ASP A N 1
ATOM 1918 C CA . ASP A 1 252 ? 37.980 11.271 -3.659 1.00 75.38 252 ASP A CA 1
ATOM 1919 C C . ASP A 1 252 ? 38.378 11.246 -2.172 1.00 75.38 252 ASP A C 1
ATOM 1921 O O . ASP A 1 252 ? 38.107 10.295 -1.436 1.00 75.38 252 ASP A O 1
ATOM 1925 N N . ASN A 1 253 ? 38.996 12.326 -1.687 1.00 75.25 253 ASN A N 1
ATOM 1926 C CA . ASN A 1 253 ? 39.384 12.475 -0.288 1.00 75.25 253 ASN A CA 1
ATOM 1927 C C . ASN A 1 253 ? 38.191 12.583 0.680 1.00 75.25 253 ASN A C 1
ATOM 1929 O O . ASN A 1 253 ? 38.377 12.381 1.883 1.00 75.25 253 ASN A O 1
ATOM 1933 N N . PHE A 1 254 ? 36.982 12.877 0.194 1.00 73.19 254 PHE A N 1
ATOM 1934 C CA . PHE A 1 254 ? 35.776 12.956 1.017 1.00 73.19 254 PHE A CA 1
ATOM 1935 C C . PHE A 1 254 ? 35.400 11.605 1.631 1.00 73.19 254 PHE A C 1
ATOM 1937 O O . PHE A 1 254 ? 34.854 11.590 2.729 1.00 73.19 254 PHE A O 1
ATOM 1944 N N . ILE A 1 255 ? 35.795 10.479 1.018 1.00 76.56 255 ILE A N 1
ATOM 1945 C CA . ILE A 1 255 ? 35.584 9.115 1.546 1.00 76.56 255 ILE A CA 1
ATOM 1946 C C . ILE A 1 255 ? 36.194 8.942 2.951 1.00 76.56 255 ILE A C 1
ATOM 1948 O O . ILE A 1 255 ? 35.670 8.198 3.782 1.00 76.56 255 ILE A O 1
ATOM 1952 N N . TRP A 1 256 ? 37.260 9.678 3.283 1.00 80.50 256 TRP A N 1
ATOM 1953 C CA . TRP A 1 256 ? 37.889 9.614 4.607 1.00 80.50 256 TRP A CA 1
ATOM 1954 C C . TRP A 1 256 ? 37.048 10.243 5.724 1.00 80.50 256 TRP A C 1
ATOM 1956 O O . TRP A 1 256 ? 37.246 9.912 6.894 1.00 80.50 256 TRP A O 1
ATOM 1966 N N . VAL A 1 257 ? 36.100 11.123 5.392 1.00 78.75 257 VAL A N 1
ATOM 1967 C CA . VAL A 1 257 ? 35.224 11.797 6.360 1.00 78.75 257 VAL A CA 1
ATOM 1968 C C . VAL A 1 257 ? 34.228 10.821 7.007 1.00 78.75 257 VAL A C 1
ATOM 1970 O O . VAL A 1 257 ? 34.263 10.700 8.236 1.00 78.75 257 VAL A O 1
ATOM 1973 N N . PRO A 1 258 ? 33.387 10.073 6.260 1.00 70.56 258 PRO A N 1
ATOM 1974 C CA . PRO A 1 258 ? 32.489 9.087 6.856 1.00 70.56 258 PRO A CA 1
ATOM 1975 C C . PRO A 1 258 ? 33.256 7.942 7.528 1.00 70.56 258 PRO A C 1
ATOM 1977 O O . PRO A 1 258 ? 32.863 7.519 8.614 1.00 70.56 258 PRO A O 1
ATOM 1980 N N . ILE A 1 259 ? 34.399 7.505 6.977 1.00 82.75 259 ILE A N 1
ATOM 1981 C CA . ILE A 1 259 ? 35.276 6.509 7.624 1.00 82.75 259 ILE A CA 1
ATOM 1982 C C . ILE A 1 259 ? 35.787 7.026 8.977 1.00 82.75 259 ILE A C 1
ATOM 1984 O O . ILE A 1 259 ? 35.763 6.302 9.974 1.00 82.75 259 ILE A O 1
ATOM 1988 N N . GLY A 1 260 ? 36.220 8.288 9.036 1.00 88.12 260 GLY A N 1
ATOM 1989 C CA . GLY A 1 260 ? 36.672 8.932 10.267 1.00 88.12 260 GLY A CA 1
ATOM 1990 C C . GLY A 1 260 ? 35.565 9.032 11.315 1.00 88.12 260 GLY A C 1
ATOM 1991 O O . GLY A 1 260 ? 35.795 8.709 12.481 1.00 88.12 260 GLY A O 1
ATOM 1992 N N . ILE A 1 261 ? 34.351 9.414 10.906 1.00 83.94 261 ILE A N 1
ATOM 1993 C CA . ILE A 1 261 ? 33.179 9.483 11.790 1.00 83.94 261 ILE A CA 1
ATOM 1994 C C . ILE A 1 261 ? 32.812 8.087 12.306 1.00 83.94 261 ILE A C 1
ATOM 1996 O O . ILE A 1 261 ? 32.648 7.913 13.514 1.00 83.94 261 ILE A O 1
ATOM 2000 N N . ALA A 1 262 ? 32.752 7.079 11.433 1.00 77.62 262 ALA A N 1
ATOM 2001 C CA . ALA A 1 262 ? 32.450 5.700 11.810 1.00 77.62 262 ALA A CA 1
ATOM 2002 C C . ALA A 1 262 ? 33.484 5.131 12.797 1.00 77.62 262 ALA A C 1
ATOM 2004 O O . ALA A 1 262 ? 33.115 4.537 13.813 1.00 77.62 262 ALA A O 1
ATOM 2005 N N . ALA A 1 263 ? 34.778 5.375 12.561 1.00 87.12 263 ALA A N 1
ATOM 2006 C CA . ALA A 1 263 ? 35.847 4.980 13.476 1.00 87.12 263 ALA A CA 1
ATOM 2007 C C . ALA A 1 263 ? 35.723 5.679 14.839 1.00 87.12 263 ALA A C 1
ATOM 2009 O O . ALA A 1 263 ? 35.888 5.049 15.885 1.00 87.12 263 ALA A O 1
ATOM 2010 N N . LEU A 1 264 ? 35.387 6.971 14.847 1.00 89.12 264 LEU A N 1
ATOM 2011 C CA . LEU A 1 264 ? 35.205 7.753 16.067 1.00 89.12 264 LEU A CA 1
ATOM 2012 C C . LEU A 1 264 ? 34.008 7.236 16.880 1.00 89.12 264 LEU A C 1
ATOM 2014 O O . LEU A 1 264 ? 34.134 7.020 18.087 1.00 89.12 264 LEU A O 1
ATOM 2018 N N . VAL A 1 265 ? 32.882 6.949 16.221 1.00 86.44 265 VAL A N 1
ATOM 2019 C CA . VAL A 1 265 ? 31.708 6.321 16.844 1.00 86.44 265 VAL A CA 1
ATOM 2020 C C . VAL A 1 265 ? 32.072 4.949 17.406 1.00 86.44 265 VAL A C 1
ATOM 2022 O O . VAL A 1 265 ? 31.794 4.688 18.576 1.00 86.44 265 VAL A O 1
ATOM 2025 N N . ALA A 1 266 ? 32.763 4.093 16.649 1.00 83.81 266 ALA A N 1
ATOM 2026 C CA . ALA A 1 266 ? 33.194 2.776 17.121 1.00 83.81 266 ALA A CA 1
ATOM 2027 C C . ALA A 1 266 ? 34.087 2.868 18.374 1.00 83.81 266 ALA A C 1
ATOM 2029 O O . ALA A 1 266 ? 33.874 2.138 19.345 1.00 83.81 266 ALA A O 1
ATOM 2030 N N . VAL A 1 267 ? 35.036 3.810 18.402 1.00 90.12 267 VAL A N 1
ATOM 2031 C CA . VAL A 1 267 ? 35.917 4.054 19.556 1.00 90.12 267 VAL A CA 1
ATOM 2032 C C . VAL A 1 267 ? 35.132 4.553 20.767 1.00 90.12 267 VAL A C 1
ATOM 2034 O O . VAL A 1 267 ? 35.319 4.028 21.867 1.00 90.12 267 VAL A O 1
ATOM 2037 N N . ILE A 1 268 ? 34.228 5.523 20.593 1.00 87.00 268 ILE A N 1
ATOM 2038 C CA . ILE A 1 268 ? 33.368 6.012 21.682 1.00 87.00 268 ILE A CA 1
ATOM 2039 C C . ILE A 1 268 ? 32.534 4.861 22.242 1.00 87.00 268 ILE A C 1
ATOM 2041 O O . ILE A 1 268 ? 32.507 4.653 23.455 1.00 87.00 268 ILE A O 1
ATOM 2045 N N . THR A 1 269 ? 31.908 4.076 21.369 1.00 78.25 269 THR A N 1
ATOM 2046 C CA . THR A 1 269 ? 31.049 2.956 21.768 1.00 78.25 269 THR A CA 1
ATOM 2047 C C . THR A 1 269 ? 31.854 1.895 22.524 1.00 78.25 269 THR A C 1
ATOM 2049 O O . THR A 1 269 ? 31.417 1.408 23.567 1.00 78.25 269 THR A O 1
ATOM 2052 N N . PHE A 1 270 ? 33.078 1.600 22.079 1.00 86.44 270 PHE A N 1
ATOM 2053 C CA . PHE A 1 270 ? 33.995 0.683 22.759 1.00 86.44 270 PHE A CA 1
ATOM 2054 C C . PHE A 1 270 ? 34.438 1.193 24.142 1.00 86.44 270 PHE A C 1
ATOM 2056 O O . PHE A 1 270 ? 34.445 0.432 25.114 1.00 86.44 270 PHE A O 1
ATOM 2063 N N . ILE A 1 271 ? 34.770 2.483 24.268 1.00 88.19 271 ILE A N 1
ATOM 2064 C CA . ILE A 1 271 ? 35.141 3.108 25.549 1.00 88.19 271 ILE A CA 1
ATOM 2065 C C . ILE A 1 271 ? 33.957 3.084 26.522 1.00 88.19 271 ILE A C 1
ATOM 2067 O O . ILE A 1 271 ? 34.124 2.713 27.687 1.00 88.19 271 ILE A O 1
ATOM 2071 N N . LEU A 1 272 ? 32.757 3.438 26.055 1.00 82.75 272 LEU A N 1
ATOM 2072 C CA . LEU A 1 272 ? 31.536 3.404 26.860 1.00 82.75 272 LEU A CA 1
ATOM 2073 C C . LEU A 1 272 ? 31.206 1.976 27.316 1.00 82.75 272 LEU A C 1
ATOM 2075 O O . LEU A 1 272 ? 30.941 1.768 28.500 1.00 82.75 272 LEU A O 1
ATOM 2079 N N . ALA A 1 273 ? 31.324 0.981 26.432 1.00 79.00 273 ALA A N 1
ATOM 2080 C CA . ALA A 1 273 ? 31.109 -0.428 26.767 1.00 79.00 273 ALA A CA 1
ATOM 2081 C C . ALA A 1 273 ? 32.122 -0.954 27.804 1.00 79.00 273 ALA A C 1
ATOM 2083 O O . ALA A 1 273 ? 31.757 -1.690 28.724 1.00 79.00 273 ALA A O 1
ATOM 2084 N N . LYS A 1 274 ? 33.395 -0.550 27.708 1.00 80.44 274 LYS A N 1
ATOM 2085 C CA . LYS A 1 274 ? 34.441 -0.927 28.674 1.00 80.44 274 LYS A CA 1
ATOM 2086 C C . LYS A 1 274 ? 34.236 -0.260 30.042 1.00 80.44 274 LYS A C 1
ATOM 2088 O O . LYS A 1 274 ? 34.419 -0.899 31.084 1.00 80.44 274 LYS A O 1
ATOM 2093 N N . ASN A 1 275 ? 33.812 1.002 30.052 1.00 72.06 275 ASN A N 1
ATOM 2094 C CA . ASN A 1 275 ? 33.541 1.750 31.281 1.00 72.06 275 ASN A CA 1
ATOM 2095 C C . ASN A 1 275 ? 32.234 1.308 31.967 1.00 72.06 275 ASN A C 1
ATOM 2097 O O . ASN A 1 275 ? 32.161 1.348 33.195 1.00 72.06 275 ASN A O 1
ATOM 2101 N N . GLY A 1 276 ? 31.241 0.830 31.207 1.00 62.41 276 GLY A N 1
ATOM 2102 C CA . GLY A 1 276 ? 30.007 0.229 31.730 1.00 62.41 276 GLY A CA 1
ATOM 2103 C C . GLY A 1 276 ? 30.266 -1.052 32.528 1.00 62.41 276 GLY A C 1
ATOM 2104 O O . GLY A 1 276 ? 29.889 -1.133 33.695 1.00 62.41 276 GLY A O 1
ATOM 2105 N N . LYS A 1 277 ? 31.045 -1.988 31.966 1.00 56.47 277 LYS A N 1
ATOM 2106 C CA . LYS A 1 277 ? 31.423 -3.246 32.647 1.00 56.47 277 LYS A CA 1
ATOM 2107 C C . LYS A 1 277 ? 32.222 -3.025 33.937 1.00 56.47 277 LYS A C 1
ATOM 2109 O O . LYS A 1 277 ? 32.116 -3.799 34.883 1.00 56.47 277 LYS A O 1
ATOM 2114 N N . THR A 1 278 ? 33.008 -1.949 34.000 1.00 53.84 278 THR A N 1
ATOM 2115 C CA 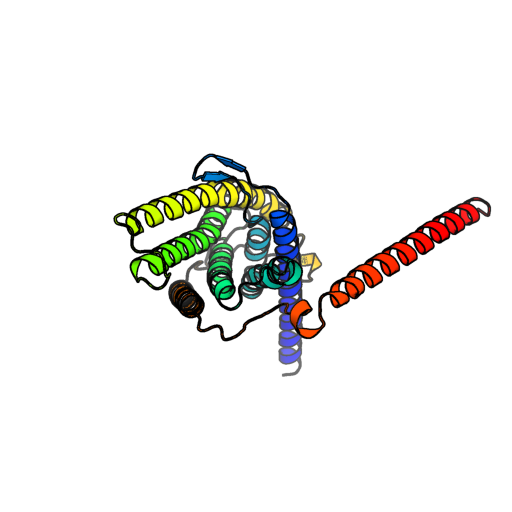. THR A 1 278 ? 33.806 -1.604 35.192 1.00 53.84 278 THR A CA 1
ATOM 2116 C C . THR A 1 278 ? 32.945 -1.003 36.313 1.00 53.84 278 THR A C 1
ATOM 2118 O O . THR A 1 278 ? 33.270 -1.164 37.490 1.00 53.84 278 THR A O 1
ATOM 2121 N N . LYS A 1 279 ? 31.838 -0.326 35.972 1.00 51.94 279 LYS A N 1
ATOM 2122 C CA . LYS A 1 279 ? 30.868 0.189 36.952 1.00 51.94 279 LYS A CA 1
ATOM 2123 C C . LYS A 1 279 ? 29.981 -0.921 37.518 1.00 51.94 279 LYS A C 1
ATOM 2125 O O . LYS A 1 279 ? 29.790 -0.957 38.728 1.00 51.94 279 LYS A O 1
ATOM 2130 N N . GLU A 1 280 ? 29.520 -1.851 36.682 1.00 51.94 280 GLU A N 1
ATOM 2131 C CA . GLU A 1 280 ? 28.747 -3.023 37.129 1.00 51.94 280 GLU A CA 1
ATOM 2132 C C . GLU A 1 280 ? 29.568 -3.937 38.052 1.00 51.94 280 GLU A C 1
ATOM 2134 O O . GLU A 1 280 ? 29.079 -4.358 39.097 1.00 51.94 280 GLU A O 1
ATOM 2139 N N . ALA A 1 281 ? 30.855 -4.153 37.750 1.00 52.25 281 ALA A N 1
ATOM 2140 C CA . ALA A 1 281 ? 31.742 -4.956 38.596 1.00 52.25 281 ALA A CA 1
ATOM 2141 C C . ALA A 1 281 ? 32.014 -4.341 39.986 1.00 52.25 281 ALA A C 1
ATOM 2143 O O . ALA A 1 281 ? 32.266 -5.080 40.935 1.00 52.25 281 ALA A O 1
ATOM 2144 N N . LYS A 1 282 ? 31.962 -3.008 40.125 1.00 50.06 282 LYS A N 1
ATOM 2145 C CA . LYS A 1 282 ? 32.097 -2.327 41.426 1.00 50.06 282 LYS A CA 1
ATOM 2146 C C . LYS A 1 282 ? 30.783 -2.290 42.209 1.00 50.06 282 LYS A C 1
ATOM 2148 O O . LYS A 1 282 ? 30.806 -2.479 43.418 1.00 50.06 282 LYS A O 1
ATOM 2153 N N . ALA A 1 283 ? 29.649 -2.122 41.530 1.00 51.62 283 ALA A N 1
ATOM 2154 C CA . ALA A 1 283 ? 28.332 -2.099 42.169 1.00 51.62 283 ALA A CA 1
ATOM 2155 C C . ALA A 1 283 ? 27.935 -3.453 42.794 1.00 51.62 283 ALA A C 1
ATOM 2157 O O . ALA A 1 283 ? 27.238 -3.471 43.801 1.00 51.62 283 ALA A O 1
ATOM 2158 N N . SER A 1 284 ? 28.412 -4.582 42.254 1.00 52.09 284 SER A N 1
ATOM 2159 C CA . SER A 1 284 ? 28.187 -5.914 42.844 1.00 52.09 284 SER A CA 1
ATOM 2160 C C . SER A 1 284 ? 29.125 -6.280 44.005 1.00 52.09 284 SER A C 1
ATOM 2162 O O . SER A 1 284 ? 28.944 -7.342 44.590 1.00 52.09 284 SER A O 1
ATOM 2164 N N . GLN A 1 285 ? 30.127 -5.456 44.337 1.00 49.69 285 GLN A N 1
ATOM 2165 C CA . GLN A 1 285 ? 31.028 -5.694 45.479 1.00 49.69 285 GLN A CA 1
ATOM 2166 C C . GLN A 1 285 ? 30.686 -4.853 46.721 1.00 49.69 285 GLN A C 1
ATOM 2168 O O . GLN A 1 285 ? 31.209 -5.134 47.796 1.00 49.69 285 GLN A O 1
ATOM 2173 N N . GLU A 1 286 ? 29.811 -3.852 46.591 1.00 49.72 286 GLU A N 1
ATOM 2174 C CA . GLU A 1 286 ? 29.363 -2.976 47.690 1.00 49.72 286 GLU A CA 1
ATOM 2175 C C . GLU A 1 286 ? 27.889 -3.207 48.098 1.00 49.72 286 GLU A C 1
ATOM 2177 O O . GLU A 1 286 ? 27.356 -2.442 48.902 1.00 49.72 286 GLU A O 1
ATOM 2182 N N . GLY A 1 287 ? 27.233 -4.245 47.558 1.00 43.19 287 GLY A N 1
ATOM 2183 C CA . GLY A 1 287 ? 25.849 -4.641 47.869 1.00 43.19 287 GLY A CA 1
ATOM 2184 C C . GLY A 1 287 ? 25.746 -5.871 48.760 1.00 43.19 287 GLY A C 1
ATOM 2185 O O . GLY A 1 287 ? 26.553 -6.806 48.560 1.00 43.19 287 GLY A O 1
#

Sequence (287 aa):
MANSLTQTQVNQSKTLML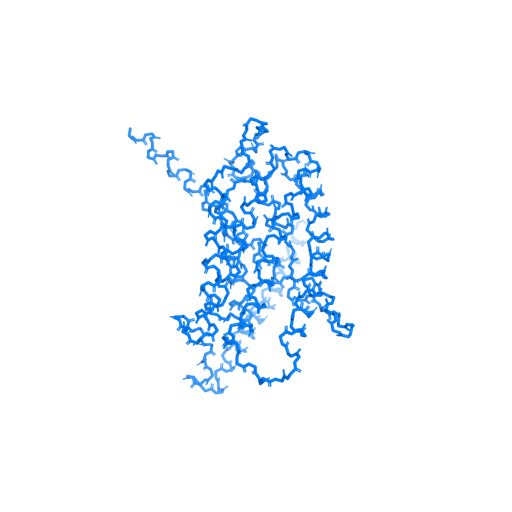FILAMSLSGLENLVAEIIPEFQIGPIELGISSFIFIPLVLVILFDNIWVALAAPIGEIVFADLILGEFGGLGEFEEVILLTMGLYLAGRLVKDVASRKQLIIAALVGFGFTELAGTMIDIGKVWIGIEQLEAVPGLPESIVALEGIDFLVEFVITGIIFGVLPTLYFVPRLYGKLEPMLGIKPREIDDSRNPLPIAVTIGAVIAVILGTTVAFISEMGINIIEWEADFLDKFGDNFIWVPIGIAALVAVITFILAKNGKTKEAKASQEG